Protein AF-A0A9N9I8R7-F1 (afdb_monomer_lite)

Foldseek 3Di:
DPPVVVVLVVCVVPNDPVVNVVVVVVVVVVVVVVVVVVVVVVVVVVVVVVVVVVVVVVVVVVVCVVVVVVVVVVVVVVVVVVVVVVVVVVVVVVVVVCVVCVVVVVVVVVVVVVVVVVVVVVVVVVVVVVVVVVVVVVVVVVVVVPVVVVVVVVVVVVVVVVVVVVVVVVVVVVVVVVVVVDPDDDDDCVVVVVVVVVVVVVVVVVVVVVVVVVVVVVVVVVVVVVVVVVVVVVVVVVVVLVVVLVVLLVVLCVVPVVLSVVVVVCVVCVVVDPDDFDHQQSNVDDDPDVVCVVVVDVVVDPSRSHDRDGPPPPPPDD

Sequence (318 aa):
MTPSELLVQTQKAVGEKELIEWHETLIQFREEEKSLITSTKADNEQVENLEKRNSVLEKDIRLYELRIPFARYGVAKHLYDVEKQKRAEAHLEYQNLAKENEPANARKSELEELVSRTAKEKKRCTELYSTKKRKMEETANKLEQSNIRRDLADLKKKERTRKNRIAQLRADIAELEERTRTPPLASDDTDLRRKWDDVGRRLGELKLQLNENKFNQDEINLEANKVDREMQGIRRQLKELDDVKRRRLETIRRVDYETFRAYEWLQQNQDKLSGRVFGPVCMEINIKDMQYADAIENALGNLYQISAKVIAFIDIRM

Secondary structure (DSSP, 8-state):
--HHHHHHHHHHHHS-HHHHHHHHHHHHHHHHHHHHHHHHHHHHHHHHHHHHHHHHHHHHHHHHHHHHHHHHHHHHHHHHHHHHHHHHHHHHHHHHHHHHHHHHHHHHHHHHHHHHHHHHHHHHHHHHHHHHHHHHHHHHHHHHH--HHHHHHHHHHHHHHHHHHHHHHHHHHHHHHHHHTSPPPP---HHHHHHHHHHHHHHHHHHHHHHHHHHHHHHHHHHHHHHHHHHHHHHHHHHHHHHHHHHHHHHHHHH-HHHHHHHHHHHHTGGG-SS-----HHHH---S-GGGHHHHHHHH-GGGTT------------

pLDDT: mean 84.19, std 14.77, range [26.08, 98.0]

Structure (mmCIF, N/CA/C/O backbone):
data_AF-A0A9N9I8R7-F1
#
_entry.id   AF-A0A9N9I8R7-F1
#
loop_
_atom_site.group_PDB
_atom_site.id
_atom_site.type_symbol
_atom_site.label_atom_id
_atom_site.label_alt_id
_atom_site.label_comp_id
_atom_site.label_asym_id
_atom_site.label_entity_id
_atom_site.label_seq_id
_atom_site.pdbx_PDB_ins_code
_atom_site.Cartn_x
_atom_site.Cartn_y
_atom_site.Cartn_z
_atom_site.occupancy
_atom_site.B_iso_or_equiv
_atom_site.auth_seq_id
_atom_site.auth_comp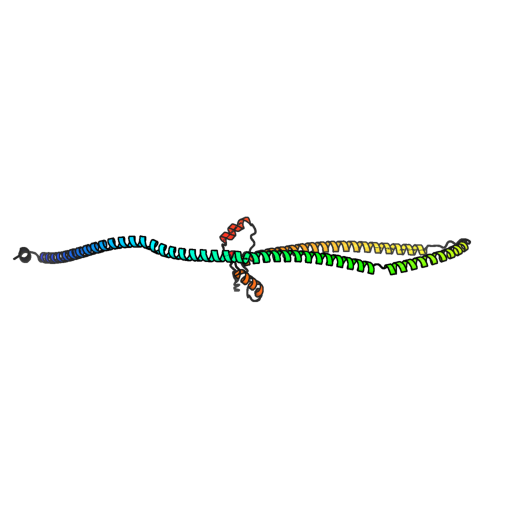_id
_atom_site.auth_asym_id
_atom_site.auth_atom_id
_atom_site.pdbx_PDB_model_num
ATOM 1 N N . MET A 1 1 ? -60.373 21.816 101.159 1.00 54.72 1 MET A N 1
ATOM 2 C CA . MET A 1 1 ? -59.357 22.718 100.592 1.00 54.72 1 MET A CA 1
ATOM 3 C C . MET A 1 1 ? -58.078 21.941 100.444 1.00 54.72 1 MET A C 1
ATOM 5 O O . MET A 1 1 ? -57.648 21.312 101.408 1.00 54.72 1 MET A O 1
ATOM 9 N N . THR A 1 2 ? -57.515 21.929 99.246 1.00 72.62 2 THR A N 1
ATOM 10 C CA . THR A 1 2 ? -56.176 21.381 99.045 1.00 72.62 2 THR A CA 1
ATOM 11 C C . THR A 1 2 ? -55.132 22.380 99.571 1.00 72.62 2 THR A C 1
ATOM 13 O O . THR A 1 2 ? -55.395 23.585 99.613 1.00 72.62 2 THR A O 1
ATOM 16 N N . PRO A 1 3 ? -53.944 21.927 100.007 1.00 75.44 3 PRO A N 1
ATOM 17 C CA . PRO A 1 3 ? -52.896 22.819 100.514 1.00 75.44 3 PRO A CA 1
ATOM 18 C C . PRO A 1 3 ? -52.498 23.946 99.544 1.00 75.44 3 PRO A C 1
ATOM 20 O O . PRO A 1 3 ? -52.115 25.025 99.989 1.00 75.44 3 PRO A O 1
ATOM 23 N N . SER A 1 4 ? -52.632 23.728 98.231 1.00 75.44 4 SER A N 1
ATOM 24 C CA . SER A 1 4 ? -52.383 24.737 97.195 1.00 75.44 4 SER A CA 1
ATOM 25 C C . SER A 1 4 ? -53.445 25.836 97.175 1.00 75.44 4 SER A C 1
ATOM 27 O O . SER A 1 4 ? -53.111 27.007 97.051 1.00 75.44 4 SER A O 1
ATOM 29 N N . GLU A 1 5 ? -54.719 25.488 97.363 1.00 77.06 5 GLU A N 1
ATOM 30 C CA . GLU A 1 5 ? -55.807 26.467 97.469 1.00 77.06 5 GLU A CA 1
ATOM 31 C C . GLU A 1 5 ? -55.662 27.325 98.730 1.00 77.06 5 GLU A C 1
ATOM 33 O O . GLU A 1 5 ? -55.914 28.526 98.692 1.00 77.06 5 GLU A O 1
ATOM 38 N N . LEU A 1 6 ? -55.206 26.728 99.839 1.00 79.75 6 LEU A N 1
ATOM 39 C CA . LEU A 1 6 ? -54.929 27.459 101.076 1.00 79.75 6 LEU A CA 1
ATOM 40 C C . LEU A 1 6 ? -53.796 28.480 100.881 1.00 79.75 6 LEU A C 1
ATOM 42 O O . LEU A 1 6 ? -53.908 29.607 101.349 1.00 79.75 6 LEU A O 1
ATOM 46 N N . LEU A 1 7 ? -52.740 28.091 100.161 1.00 78.38 7 LEU A N 1
ATOM 47 C CA . LEU A 1 7 ? -51.591 28.938 99.834 1.00 78.38 7 LEU A CA 1
ATOM 48 C C . LEU A 1 7 ? -51.979 30.128 98.942 1.00 78.38 7 LEU A C 1
ATOM 50 O O . LEU A 1 7 ? -51.537 31.246 99.184 1.00 78.38 7 LEU A O 1
ATOM 54 N N . VAL A 1 8 ? -52.870 29.918 97.973 1.00 77.75 8 VAL A N 1
ATOM 55 C CA . VAL A 1 8 ? -53.410 31.002 97.137 1.00 77.75 8 VAL A CA 1
ATOM 56 C C . VAL A 1 8 ? -54.241 31.980 97.974 1.00 77.75 8 VAL A C 1
ATOM 58 O O . VAL A 1 8 ? -54.106 33.195 97.836 1.00 77.75 8 VAL A O 1
ATOM 61 N N . GLN A 1 9 ? -55.083 31.470 98.879 1.00 77.75 9 GLN A N 1
ATOM 62 C CA . GLN A 1 9 ? -55.922 32.312 99.739 1.00 77.75 9 GLN A CA 1
ATOM 63 C C . GLN A 1 9 ? -55.097 33.098 100.772 1.00 77.75 9 GLN A C 1
ATOM 65 O O . GLN A 1 9 ? -55.413 34.256 101.043 1.00 77.75 9 GLN A O 1
ATOM 70 N N . THR A 1 10 ? -54.016 32.527 101.316 1.00 79.50 10 THR A N 1
ATOM 71 C CA . THR A 1 10 ? -53.109 33.245 102.229 1.00 79.50 10 THR A CA 1
ATOM 72 C C . THR A 1 10 ? -52.251 34.278 101.503 1.00 79.50 10 THR A C 1
ATOM 74 O O . THR A 1 10 ? -52.122 35.397 101.997 1.00 79.50 10 THR A O 1
ATOM 77 N N . GLN A 1 11 ? -51.733 33.965 100.312 1.00 77.44 11 GLN A N 1
ATOM 78 C CA . GLN A 1 11 ? -51.011 34.928 99.470 1.00 77.44 11 GLN A CA 1
ATOM 79 C C . GLN A 1 11 ? -51.894 36.113 99.073 1.00 77.44 11 GLN A C 1
ATOM 81 O O . GLN A 1 11 ? -51.438 37.250 99.094 1.00 77.44 11 GLN A O 1
ATOM 86 N N . LYS A 1 12 ? -53.179 35.866 98.803 1.00 77.75 12 LYS A N 1
ATOM 87 C CA . LYS A 1 12 ? -54.160 36.908 98.479 1.00 77.75 12 LYS A CA 1
ATOM 88 C C . LYS A 1 12 ? -54.548 37.787 99.675 1.00 77.75 12 LYS A C 1
ATOM 90 O O . LYS A 1 12 ? -54.944 38.932 99.475 1.00 77.75 12 LYS A O 1
ATOM 95 N N . ALA A 1 13 ? -54.459 37.258 100.897 1.00 74.75 13 ALA A N 1
ATOM 96 C CA . ALA A 1 13 ? -54.815 37.971 102.125 1.00 74.75 13 ALA A CA 1
ATOM 97 C C . ALA A 1 13 ? -53.643 38.742 102.762 1.00 74.75 13 ALA A C 1
ATOM 99 O O . ALA A 1 13 ? -53.884 39.733 103.448 1.00 74.75 13 ALA A O 1
ATOM 100 N N . VAL A 1 14 ? -52.398 38.284 102.569 1.00 75.06 14 VAL A N 1
ATOM 101 C CA . VAL A 1 14 ? -51.203 38.807 103.267 1.00 75.06 14 VAL A CA 1
ATOM 102 C C . VAL A 1 14 ? -50.124 39.341 102.309 1.00 75.06 14 VAL A C 1
ATOM 104 O O . VAL A 1 14 ? -49.286 40.133 102.731 1.00 75.06 14 VAL A O 1
ATOM 107 N N . GLY A 1 15 ? -50.114 38.932 101.037 1.00 69.94 15 GLY A N 1
ATOM 108 C CA . GLY A 1 15 ? -49.069 39.282 100.068 1.00 69.94 15 GLY A CA 1
ATOM 109 C C . GLY A 1 15 ? -49.299 40.596 99.310 1.00 69.94 15 GLY A C 1
ATOM 110 O O . GLY A 1 15 ? -50.426 41.069 99.163 1.00 69.94 15 GLY A O 1
ATOM 111 N N . GLU A 1 16 ? -48.213 41.171 98.789 1.00 75.81 16 GLU A N 1
ATOM 112 C CA . GLU A 1 16 ? -48.245 42.286 97.832 1.00 75.81 16 GLU A CA 1
ATOM 113 C C . GLU A 1 16 ? -48.740 41.821 96.449 1.00 75.81 16 GLU A C 1
ATOM 115 O O . GLU A 1 16 ? -48.632 40.645 96.099 1.00 75.81 16 GLU A O 1
ATOM 120 N N . LYS A 1 17 ? -49.284 42.742 95.639 1.00 75.62 17 LYS A N 1
ATOM 121 C CA . LYS A 1 17 ? -49.916 42.410 94.344 1.00 75.62 17 LYS A CA 1
ATOM 122 C C . LYS A 1 17 ? -48.975 41.696 93.361 1.00 75.62 17 LYS A C 1
ATOM 124 O O . LYS A 1 17 ? -49.416 40.771 92.687 1.00 75.62 17 LYS A O 1
ATOM 129 N N . GLU A 1 18 ? -47.695 42.068 93.334 1.00 79.25 18 GLU A N 1
ATOM 130 C CA . GLU A 1 18 ? -46.676 41.481 92.444 1.00 79.25 18 GLU A CA 1
ATOM 131 C C . GLU A 1 18 ? -46.445 39.982 92.717 1.00 79.25 18 GLU A C 1
ATOM 133 O O . GLU A 1 18 ? -46.171 39.209 91.801 1.00 79.25 18 GLU A O 1
ATOM 138 N N . LEU A 1 19 ? -46.638 39.532 93.965 1.00 80.81 19 LEU A N 1
ATOM 139 C CA . LEU A 1 19 ? -46.459 38.131 94.358 1.00 80.81 19 LEU A CA 1
ATOM 140 C C . LEU A 1 19 ? -47.494 37.204 93.698 1.00 80.81 19 LEU A C 1
ATOM 142 O O . LEU A 1 19 ? -47.191 36.050 93.397 1.00 80.81 19 LEU A O 1
ATOM 146 N N . ILE A 1 20 ? -48.712 37.705 93.474 1.00 80.81 20 ILE A N 1
ATOM 147 C CA . ILE A 1 20 ? -49.796 36.952 92.831 1.00 80.81 20 ILE A CA 1
ATOM 148 C C . ILE A 1 20 ? -49.514 36.815 91.330 1.00 80.81 20 ILE A C 1
ATOM 150 O O . ILE A 1 20 ? -49.637 35.719 90.791 1.00 80.81 20 ILE A O 1
ATOM 154 N N . GLU A 1 21 ? -49.054 37.886 90.677 1.00 83.50 21 GLU A N 1
ATOM 155 C CA . GLU A 1 21 ? -48.663 37.871 89.259 1.00 83.50 21 GLU A CA 1
ATOM 156 C C . GLU A 1 21 ? -47.480 36.919 89.007 1.00 83.50 21 GLU A C 1
ATOM 158 O O . GLU A 1 21 ? -47.487 36.138 88.051 1.00 83.50 21 GLU A O 1
ATOM 163 N N . TRP A 1 22 ? -46.481 36.900 89.899 1.00 86.38 22 TRP A N 1
ATOM 164 C CA . TRP A 1 22 ? -45.393 35.914 89.847 1.00 86.38 22 TRP A CA 1
ATOM 165 C C . TRP A 1 22 ? -45.880 34.479 90.064 1.00 86.38 22 TRP A C 1
ATOM 167 O O . TRP A 1 22 ? -45.371 33.554 89.435 1.00 86.38 22 TRP A O 1
ATOM 177 N N . HIS A 1 23 ? -46.876 34.265 90.928 1.00 84.62 23 HIS A N 1
ATOM 178 C CA . HIS A 1 23 ? -47.461 32.939 91.117 1.00 84.62 23 HIS A CA 1
ATOM 179 C C . HIS A 1 23 ? -48.229 32.464 89.872 1.00 84.62 23 HIS A C 1
ATOM 181 O O . HIS A 1 23 ? -48.061 31.318 89.457 1.00 84.62 23 HIS A O 1
ATOM 187 N N . GLU A 1 24 ? -49.014 33.339 89.238 1.00 85.25 24 GLU A N 1
ATOM 188 C CA . GLU A 1 24 ? -49.750 33.041 88.001 1.00 85.25 24 GLU A CA 1
ATOM 189 C C . GLU A 1 24 ? -48.809 32.771 86.816 1.00 85.25 24 GLU A C 1
ATOM 191 O O . GLU A 1 24 ? -48.975 31.775 86.111 1.00 85.25 24 GLU A O 1
ATOM 196 N N . THR A 1 25 ? -47.773 33.594 86.630 1.00 88.62 25 THR A N 1
ATOM 197 C CA . THR A 1 25 ? -46.738 33.360 85.602 1.00 88.62 25 THR A CA 1
ATOM 198 C C . THR A 1 25 ? -45.955 32.069 85.846 1.00 88.62 25 THR A C 1
ATOM 200 O O . THR A 1 25 ? -45.659 31.341 84.901 1.00 88.62 25 THR A O 1
ATOM 203 N N . LEU A 1 26 ? -45.678 31.708 87.103 1.00 89.50 26 LEU A N 1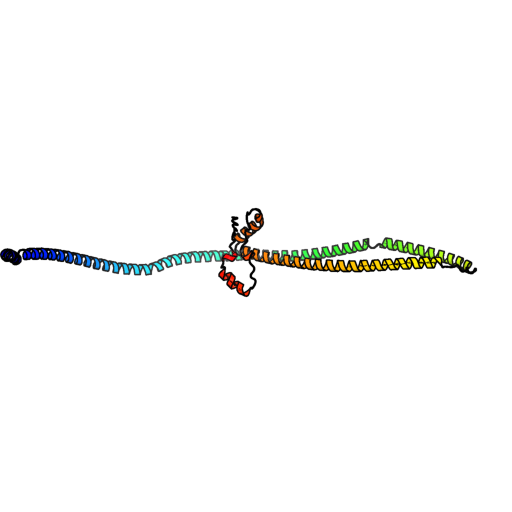
ATOM 204 C CA . LEU A 1 26 ? -45.029 30.437 87.436 1.00 89.50 26 LEU A CA 1
ATOM 205 C C . LEU A 1 26 ? -45.927 29.224 87.135 1.00 89.50 26 LEU A C 1
ATOM 207 O O . LEU A 1 26 ? -45.423 28.173 86.734 1.00 89.50 26 LEU A O 1
ATOM 211 N N . ILE A 1 27 ? -47.249 29.362 87.278 1.00 89.69 27 ILE A N 1
ATOM 212 C CA . ILE A 1 27 ? -48.208 28.337 86.841 1.00 89.69 27 ILE A CA 1
ATOM 213 C C . ILE A 1 27 ? -48.180 28.197 85.314 1.00 89.69 27 ILE A C 1
ATOM 215 O O . ILE A 1 27 ? -48.069 27.071 84.828 1.00 89.69 27 ILE A O 1
ATOM 219 N N . GLN A 1 28 ? -48.199 29.309 84.570 1.00 92.62 28 GLN A N 1
ATOM 220 C CA . GLN A 1 28 ? -48.101 29.296 83.103 1.00 92.62 28 GLN A CA 1
ATOM 221 C C . GLN A 1 28 ? -46.805 28.628 82.631 1.00 92.62 28 GLN A C 1
ATOM 223 O O . GLN A 1 28 ? -46.857 27.685 81.843 1.00 92.62 28 GLN A O 1
ATOM 228 N N . PHE A 1 29 ? -45.650 29.009 83.189 1.00 93.62 29 PHE A N 1
ATOM 229 C CA . PHE A 1 29 ? -44.379 28.355 82.867 1.00 93.62 29 PHE A CA 1
ATOM 230 C C . PHE A 1 29 ? -44.383 26.864 83.206 1.00 93.62 29 PHE A C 1
ATOM 232 O O . PHE A 1 29 ? -43.793 26.075 82.475 1.00 93.62 29 PHE A O 1
ATOM 239 N N . ARG A 1 30 ? -45.076 26.437 84.269 1.00 92.94 30 ARG A N 1
ATOM 240 C CA . ARG A 1 30 ? -45.202 25.011 84.596 1.00 92.94 30 ARG A CA 1
ATOM 241 C C . ARG A 1 30 ? -46.089 24.257 83.602 1.00 92.94 30 ARG A C 1
ATOM 243 O O . ARG A 1 30 ? -45.855 23.070 83.369 1.00 92.94 30 ARG A O 1
ATOM 250 N N . GLU A 1 31 ? -47.112 24.894 83.041 1.00 93.56 31 GLU A N 1
ATOM 251 C CA . GLU A 1 31 ? -47.940 24.320 81.972 1.00 93.56 31 GLU A CA 1
ATOM 252 C C . GLU A 1 31 ? -47.169 24.229 80.651 1.00 93.56 31 GLU A C 1
ATOM 254 O O . GLU A 1 31 ? -47.169 23.167 80.022 1.00 93.56 31 GLU A O 1
ATOM 259 N N . GLU A 1 32 ? -46.434 25.280 80.287 1.00 95.06 32 GLU A N 1
ATOM 260 C CA . GLU A 1 32 ? -45.536 25.290 79.129 1.00 95.06 32 GLU A CA 1
ATOM 261 C C . GLU A 1 32 ? -44.448 24.220 79.263 1.00 95.06 32 GLU A C 1
ATOM 263 O O . GLU A 1 32 ? -44.287 23.395 78.364 1.00 95.06 32 GLU A O 1
ATOM 268 N N . GLU A 1 33 ? -43.774 24.146 80.414 1.00 93.88 33 GLU A N 1
ATOM 269 C CA . GLU A 1 33 ? -42.769 23.125 80.720 1.00 93.88 33 GLU A CA 1
ATOM 270 C C . GLU A 1 33 ? -43.362 21.717 80.581 1.00 93.88 33 GLU A C 1
ATOM 272 O O . GLU A 1 33 ? -42.764 20.850 79.944 1.00 93.88 33 GLU A O 1
ATOM 277 N N . LYS A 1 34 ? -44.571 21.475 81.106 1.00 95.19 34 LYS A N 1
ATOM 278 C CA . LYS A 1 34 ? -45.258 20.184 80.936 1.00 95.19 34 LYS A CA 1
ATOM 279 C C . LYS A 1 34 ? -45.529 19.872 79.468 1.00 95.19 34 LYS A C 1
ATOM 281 O O . LYS A 1 34 ? -45.274 18.742 79.053 1.00 95.19 34 LYS A O 1
ATOM 286 N N . SER A 1 35 ? -46.020 20.843 78.699 1.00 94.56 35 SER A N 1
ATOM 287 C CA . SER A 1 35 ? -46.317 20.662 77.274 1.00 94.56 35 SER A CA 1
ATOM 288 C C . SER A 1 35 ? -45.050 20.347 76.464 1.00 94.56 35 SER A C 1
ATOM 290 O O . SER A 1 35 ? -45.031 19.392 75.682 1.00 94.56 35 SER A O 1
ATOM 292 N N . LEU A 1 36 ? -43.950 21.053 76.741 1.00 94.69 36 LEU A N 1
ATOM 293 C CA . LEU A 1 36 ? -42.641 20.834 76.132 1.00 94.69 36 LEU A CA 1
ATOM 294 C C . LEU A 1 36 ? -42.054 19.479 76.523 1.00 94.69 36 LEU A C 1
ATOM 296 O O . LEU A 1 36 ? -41.518 18.780 75.665 1.00 94.69 36 LEU A O 1
ATOM 300 N N . ILE A 1 37 ? -42.208 19.057 77.782 1.00 95.12 37 ILE A N 1
ATOM 301 C CA . ILE A 1 37 ? -41.801 17.720 78.233 1.00 95.12 37 ILE A CA 1
ATOM 302 C C . ILE A 1 37 ? -42.598 16.645 77.490 1.00 95.12 37 ILE A C 1
ATOM 304 O O . ILE A 1 37 ? -42.019 15.644 77.071 1.00 95.12 37 ILE A O 1
ATOM 308 N N . THR A 1 38 ? -43.911 16.821 77.307 1.00 94.88 38 THR A N 1
ATOM 309 C CA . THR A 1 38 ? -44.720 15.856 76.547 1.00 94.88 38 THR A CA 1
ATOM 310 C C . THR A 1 38 ? -44.353 15.821 75.065 1.00 94.88 38 THR A C 1
ATOM 312 O O . THR A 1 38 ? -44.244 14.727 74.519 1.00 94.88 38 THR A O 1
ATOM 315 N N . SER A 1 39 ? -44.081 16.974 74.441 1.00 96.31 39 SER A N 1
ATOM 316 C CA . SER A 1 39 ? -43.625 17.042 73.044 1.00 96.31 39 SER A CA 1
ATOM 317 C C . SER A 1 39 ? -42.271 16.362 72.876 1.00 96.31 39 SER A C 1
ATOM 319 O O . SER A 1 39 ? -42.141 15.451 72.073 1.00 96.31 39 SER A O 1
ATOM 321 N N . THR A 1 40 ? -41.295 16.709 73.719 1.00 95.56 40 THR A N 1
ATOM 322 C CA . THR A 1 40 ? -39.951 16.109 73.694 1.00 95.56 40 THR A CA 1
ATOM 323 C C . THR A 1 40 ? -40.005 14.591 73.875 1.00 95.56 40 THR A C 1
ATOM 325 O O . THR A 1 40 ? -39.246 13.861 73.246 1.00 95.56 40 THR A O 1
ATOM 328 N N . LYS A 1 41 ? -40.908 14.084 74.727 1.00 96.06 41 LYS A N 1
ATOM 329 C CA . LYS A 1 41 ? -41.123 12.636 74.880 1.00 96.06 41 LYS A CA 1
ATOM 330 C C . LYS A 1 41 ? -41.670 12.001 73.602 1.00 96.06 41 LYS A C 1
ATOM 332 O O . LYS A 1 41 ? -41.128 10.987 73.176 1.00 96.06 41 LYS A O 1
ATOM 337 N N . ALA A 1 42 ? -42.687 12.603 72.988 1.00 96.38 42 ALA A N 1
ATOM 338 C CA . ALA A 1 42 ? -43.253 12.111 71.734 1.00 96.38 42 ALA A CA 1
ATOM 339 C C . ALA A 1 42 ? -42.224 12.139 70.589 1.00 96.38 42 ALA A C 1
ATOM 341 O O . ALA A 1 42 ? -42.108 11.166 69.848 1.00 96.38 42 ALA A O 1
ATOM 342 N N . ASP A 1 43 ? -41.435 13.210 70.485 1.00 96.56 43 ASP A N 1
ATOM 343 C CA . ASP A 1 43 ? -40.377 13.343 69.483 1.00 96.56 43 ASP A CA 1
ATOM 344 C C . ASP A 1 43 ? -39.278 12.293 69.697 1.00 96.56 43 ASP A C 1
ATOM 346 O O . ASP A 1 43 ? -38.860 11.639 68.745 1.00 96.56 43 ASP A O 1
ATOM 350 N N . ASN A 1 44 ? -38.861 12.050 70.945 1.00 96.06 44 ASN A N 1
ATOM 351 C CA . ASN A 1 44 ? -37.890 10.999 71.263 1.00 96.06 44 ASN A CA 1
ATOM 352 C C . ASN A 1 44 ? -38.411 9.599 70.902 1.00 96.06 44 ASN A C 1
ATOM 354 O O . ASN A 1 44 ? -37.672 8.804 70.323 1.00 96.06 44 ASN A O 1
ATOM 358 N N . GLU A 1 45 ? -39.681 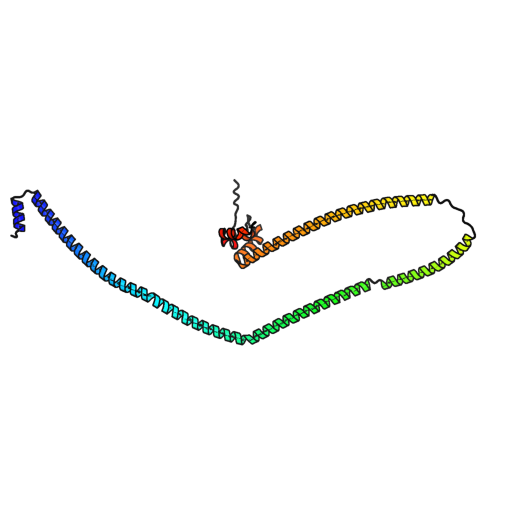9.298 71.188 1.00 96.31 45 GLU A N 1
ATOM 359 C CA . GLU A 1 45 ? -40.308 8.035 70.776 1.00 96.31 45 GLU A CA 1
ATOM 360 C C . GLU A 1 45 ? -40.372 7.909 69.243 1.00 96.31 45 GLU A C 1
ATOM 362 O O . GLU A 1 45 ? -40.140 6.831 68.688 1.00 96.31 45 GLU A O 1
ATOM 367 N N . GLN A 1 46 ? -40.656 9.003 68.529 1.00 96.56 46 GLN A N 1
ATOM 368 C CA . GLN A 1 46 ? -40.631 9.018 67.066 1.00 96.56 46 GLN A CA 1
ATOM 369 C C . GLN A 1 46 ? -39.224 8.790 66.511 1.00 96.56 46 GLN A C 1
ATOM 371 O O . GLN A 1 46 ? -39.069 7.985 65.590 1.00 96.56 46 GLN A O 1
ATOM 376 N N . VAL A 1 47 ? -38.209 9.447 67.073 1.00 96.81 47 VAL A N 1
ATOM 377 C CA . VAL A 1 47 ? -36.804 9.261 66.688 1.00 96.81 47 VAL A CA 1
ATOM 378 C C . VAL A 1 47 ? -36.389 7.809 66.897 1.00 96.81 47 VAL A C 1
ATOM 380 O O . VAL A 1 47 ? -35.900 7.188 65.958 1.00 96.81 47 VAL A O 1
ATOM 383 N N . GLU A 1 48 ? -36.683 7.216 68.056 1.00 96.88 48 GLU A N 1
ATOM 384 C CA . GLU A 1 48 ? -36.343 5.817 68.337 1.00 96.88 48 GLU A CA 1
ATOM 385 C C . GLU A 1 48 ? -37.019 4.853 67.340 1.00 96.88 48 GLU A C 1
ATOM 387 O O . GLU A 1 48 ? -36.413 3.893 66.851 1.00 96.88 48 GLU A O 1
ATOM 392 N N . ASN A 1 49 ? -38.280 5.115 66.983 1.00 96.81 49 ASN A N 1
ATOM 393 C CA . ASN A 1 49 ? -38.997 4.328 65.981 1.00 96.81 49 ASN A CA 1
ATOM 394 C C . ASN A 1 49 ? -38.392 4.475 64.574 1.00 96.81 49 ASN A C 1
ATOM 396 O O . ASN A 1 49 ? -38.275 3.483 63.844 1.00 96.81 49 ASN A O 1
ATOM 400 N N . LEU A 1 50 ? -37.994 5.689 64.186 1.00 96.88 50 LEU A N 1
ATOM 401 C CA . LEU A 1 50 ? -37.338 5.956 62.905 1.00 96.88 50 LEU A CA 1
ATOM 402 C C . LEU A 1 50 ? -35.947 5.322 62.839 1.00 96.88 50 LEU A C 1
ATOM 404 O O . LEU A 1 50 ? -35.617 4.717 61.821 1.00 96.88 50 LEU A O 1
ATOM 408 N N . GLU A 1 51 ? -35.167 5.375 63.917 1.00 96.12 51 GLU A N 1
ATOM 409 C CA . GLU A 1 51 ? -33.857 4.725 64.019 1.00 96.12 51 GLU A CA 1
ATOM 410 C C . GLU A 1 51 ? -33.972 3.206 63.881 1.00 96.12 51 GLU A C 1
ATOM 412 O O . GLU A 1 51 ? -33.255 2.593 63.083 1.00 96.12 51 GLU A O 1
ATOM 417 N N . LYS A 1 52 ? -34.935 2.586 64.577 1.00 96.31 52 LYS A N 1
ATOM 418 C CA . LYS A 1 52 ? -35.223 1.151 64.429 1.00 96.31 52 LYS A CA 1
ATOM 419 C C . LYS A 1 52 ? -35.568 0.807 62.985 1.00 96.31 52 LYS A C 1
ATOM 421 O O . LYS A 1 52 ? -35.001 -0.140 62.435 1.00 96.31 52 LYS A O 1
ATOM 426 N N . ARG A 1 53 ? -36.446 1.584 62.343 1.00 96.25 53 ARG A N 1
ATOM 427 C CA . ARG A 1 53 ? -36.829 1.367 60.940 1.00 96.25 53 ARG A CA 1
ATOM 428 C C . ARG A 1 53 ? -35.644 1.542 59.992 1.00 96.25 53 ARG A C 1
ATOM 430 O O . ARG A 1 53 ? -35.474 0.722 59.092 1.00 96.25 53 ARG A O 1
ATOM 437 N N . ASN A 1 54 ? -34.814 2.558 60.212 1.00 95.81 54 ASN A N 1
ATOM 438 C CA . ASN A 1 54 ? -33.628 2.801 59.402 1.00 95.81 54 ASN A CA 1
ATOM 439 C C . ASN A 1 54 ? -32.623 1.645 59.534 1.00 95.81 54 ASN A C 1
ATOM 441 O O . ASN A 1 54 ? -32.142 1.135 58.530 1.00 95.81 54 ASN A O 1
ATOM 445 N N . SER A 1 55 ? -32.416 1.118 60.745 1.00 95.62 55 SER A N 1
ATOM 446 C CA . SER A 1 55 ? -31.520 -0.026 60.974 1.00 95.62 55 SER A CA 1
ATOM 447 C C . SER A 1 55 ? -31.937 -1.303 60.225 1.00 95.62 55 SER A C 1
ATOM 449 O O . SER A 1 55 ? -31.088 -2.110 59.841 1.00 95.62 55 SER A O 1
ATOM 451 N N . VAL A 1 56 ? -33.243 -1.507 60.012 1.00 95.94 56 VAL A N 1
ATOM 452 C CA . VAL A 1 56 ? -33.769 -2.630 59.222 1.00 95.94 56 VAL A CA 1
ATOM 453 C C . VAL A 1 56 ? -33.544 -2.372 57.734 1.00 95.94 56 VAL A C 1
ATOM 455 O O . VAL A 1 56 ? -33.013 -3.238 57.041 1.00 95.94 56 VAL A O 1
ATOM 458 N N . LEU A 1 57 ? -33.867 -1.166 57.261 1.00 96.06 57 LEU A N 1
ATOM 459 C CA . LEU A 1 57 ? -33.667 -0.780 55.863 1.00 96.06 57 LEU A CA 1
ATOM 460 C C . LEU A 1 57 ? -32.193 -0.833 55.452 1.00 96.06 57 LEU A C 1
ATOM 462 O O . LEU A 1 57 ? -31.885 -1.308 54.365 1.00 96.06 57 LEU A O 1
ATOM 466 N N . GLU A 1 58 ? -31.271 -0.421 56.319 1.00 95.38 58 GLU A N 1
ATOM 467 C CA . GLU A 1 58 ? -29.832 -0.515 56.059 1.00 95.38 58 GLU A CA 1
ATOM 468 C C . GLU A 1 58 ? -29.369 -1.963 55.859 1.00 95.38 58 GLU A C 1
ATOM 470 O O . GLU A 1 58 ? -28.516 -2.230 55.009 1.00 95.38 58 GLU A O 1
ATOM 475 N N . LYS A 1 59 ? -29.935 -2.922 56.603 1.00 94.75 59 LYS A N 1
ATOM 476 C CA . LYS A 1 59 ? -29.633 -4.351 56.413 1.00 94.75 59 LYS A CA 1
ATOM 477 C C . LYS A 1 59 ? -30.156 -4.854 55.072 1.00 94.75 59 LYS A C 1
ATOM 479 O O . LYS A 1 59 ? -29.430 -5.563 54.373 1.00 94.75 59 LYS A O 1
ATOM 484 N N . ASP A 1 60 ? -31.370 -4.461 54.700 1.00 94.75 60 ASP A N 1
ATOM 485 C CA . ASP A 1 60 ? -31.971 -4.837 53.419 1.00 94.75 60 ASP A CA 1
ATOM 486 C C . ASP A 1 60 ? -31.197 -4.237 52.241 1.00 94.75 60 ASP A C 1
ATOM 488 O O . ASP A 1 60 ? -30.894 -4.945 51.280 1.00 94.75 60 ASP A O 1
ATOM 492 N N . ILE A 1 61 ? -30.801 -2.962 52.329 1.00 94.62 61 ILE A N 1
ATOM 493 C CA . ILE A 1 61 ? -29.973 -2.293 51.317 1.00 94.62 61 ILE A CA 1
ATOM 494 C C . ILE A 1 61 ? -28.658 -3.052 51.133 1.00 94.62 61 ILE A C 1
ATOM 496 O O . ILE A 1 61 ? -28.338 -3.417 50.004 1.00 94.62 61 ILE A O 1
ATOM 500 N N . ARG A 1 62 ? -27.949 -3.395 52.218 1.00 93.06 62 ARG A N 1
ATOM 501 C CA . ARG A 1 62 ? -26.707 -4.189 52.139 1.00 93.06 62 ARG A CA 1
ATOM 502 C C . ARG A 1 62 ? -26.925 -5.548 51.467 1.00 93.06 62 ARG A C 1
ATOM 504 O O . ARG A 1 62 ? -26.078 -6.006 50.698 1.00 93.06 62 ARG A O 1
ATOM 511 N N . LEU A 1 63 ? -28.057 -6.203 51.728 1.00 94.25 63 LEU A N 1
ATOM 512 C CA . LEU A 1 63 ? -28.395 -7.478 51.094 1.00 94.25 63 LEU A CA 1
ATOM 513 C C . LEU A 1 63 ? -28.662 -7.312 49.589 1.00 94.25 63 LEU A C 1
ATOM 515 O O . LEU A 1 63 ? -28.201 -8.126 48.783 1.00 94.25 63 LEU A O 1
ATOM 519 N N . TYR A 1 64 ? -29.382 -6.260 49.194 1.00 94.44 64 TYR A N 1
ATOM 520 C CA . TYR A 1 64 ? -29.642 -5.956 47.788 1.00 94.44 64 TYR A CA 1
ATOM 521 C C . TYR A 1 64 ? -28.376 -5.540 47.043 1.00 94.44 64 TYR A C 1
ATOM 523 O O . TYR A 1 64 ? -28.157 -6.018 45.929 1.00 94.44 64 TYR A O 1
ATOM 531 N N . GLU A 1 65 ? -27.517 -4.730 47.656 1.00 94.25 65 GLU A N 1
ATOM 532 C CA . GLU A 1 65 ? -26.213 -4.348 47.106 1.00 94.25 65 GLU A CA 1
ATOM 533 C C . GLU A 1 65 ? -25.357 -5.574 46.792 1.00 94.25 65 GLU A C 1
ATOM 535 O O . GLU A 1 65 ? -24.727 -5.628 45.736 1.00 94.25 65 GLU A O 1
ATOM 540 N N . LEU A 1 66 ? -25.402 -6.604 47.644 1.00 93.00 66 LEU A N 1
ATOM 541 C CA . LEU A 1 66 ? -24.721 -7.866 47.377 1.00 93.00 66 LEU A CA 1
ATOM 542 C C . LEU A 1 66 ? -25.399 -8.663 46.252 1.00 93.00 66 LEU A C 1
ATOM 544 O O . LEU A 1 66 ? -24.711 -9.265 45.432 1.00 93.00 66 LEU A O 1
ATOM 548 N N . ARG A 1 67 ? -26.737 -8.680 46.186 1.00 94.56 67 ARG A N 1
ATOM 549 C CA . ARG A 1 67 ? -27.506 -9.530 45.258 1.00 94.56 67 ARG A CA 1
ATOM 550 C C . ARG A 1 67 ? -27.604 -8.976 43.832 1.00 94.56 67 ARG A C 1
ATOM 552 O O . ARG A 1 67 ? -27.660 -9.762 42.883 1.00 94.56 67 ARG A O 1
ATOM 559 N N . ILE A 1 68 ? -27.606 -7.653 43.658 1.00 95.31 68 ILE A N 1
ATOM 560 C CA . ILE A 1 68 ? -27.693 -6.985 42.346 1.00 95.31 68 ILE A CA 1
ATOM 561 C C . ILE A 1 68 ? -26.567 -7.442 41.394 1.00 95.31 68 ILE A C 1
ATOM 563 O O . ILE A 1 68 ? -26.881 -7.820 40.260 1.00 95.31 68 ILE A O 1
ATOM 567 N N . PRO A 1 69 ? -25.282 -7.476 41.805 1.00 95.56 69 PRO A N 1
ATOM 568 C CA . PRO A 1 69 ? -24.197 -7.996 40.976 1.00 95.56 69 PRO A CA 1
ATOM 569 C C . PRO A 1 69 ? -24.409 -9.438 40.511 1.00 95.56 69 PRO A C 1
ATOM 571 O O . PRO A 1 69 ? -24.185 -9.724 39.338 1.00 95.56 69 PRO A O 1
ATOM 574 N N . PHE A 1 70 ? -24.892 -10.338 41.377 1.00 95.00 70 PHE A N 1
ATOM 575 C CA . PHE A 1 70 ? -25.151 -11.733 40.993 1.00 95.00 70 PHE A CA 1
ATOM 576 C C . PHE A 1 70 ? -26.265 -11.848 39.952 1.00 95.00 70 PHE A C 1
ATOM 578 O O . PHE A 1 70 ? -26.136 -12.617 39.001 1.00 95.00 70 PHE A O 1
ATOM 585 N N . ALA A 1 71 ? -27.335 -11.061 40.091 1.00 95.94 71 ALA A N 1
ATOM 586 C CA . ALA A 1 71 ? -28.403 -11.021 39.096 1.00 95.94 71 ALA A CA 1
ATOM 587 C C . ALA A 1 71 ? -27.892 -10.488 37.746 1.00 95.94 71 ALA A C 1
ATOM 589 O O . ALA A 1 71 ? -28.139 -11.100 36.706 1.00 95.94 71 ALA A O 1
ATOM 590 N N . ARG A 1 72 ? -27.111 -9.397 37.761 1.00 95.69 72 ARG A N 1
ATOM 591 C CA . ARG A 1 72 ? -26.470 -8.840 36.555 1.00 95.69 72 ARG A CA 1
ATOM 592 C C . ARG A 1 72 ? -25.529 -9.848 35.897 1.00 95.69 72 ARG A C 1
ATOM 594 O O . ARG A 1 72 ? -25.575 -10.016 34.681 1.00 95.69 72 ARG A O 1
ATOM 601 N N . TYR A 1 73 ? -24.725 -10.548 36.694 1.00 96.75 73 TYR A N 1
ATOM 602 C CA . TYR A 1 73 ? -23.851 -11.614 36.215 1.00 96.75 73 TYR A CA 1
ATOM 603 C C . TYR A 1 73 ? -24.648 -12.761 35.588 1.00 96.75 73 TYR A C 1
ATOM 605 O O . TYR A 1 73 ? -24.270 -13.232 34.523 1.00 96.75 73 TYR A O 1
ATOM 613 N N . GLY A 1 74 ? -25.764 -13.181 36.190 1.00 97.62 74 GLY A N 1
ATOM 614 C CA . GLY A 1 74 ? -26.621 -14.232 35.638 1.00 97.62 74 GLY A CA 1
ATOM 615 C C . GLY A 1 74 ? -27.139 -13.895 34.238 1.00 97.62 74 GLY A C 1
ATOM 616 O O . GLY A 1 74 ? -27.016 -14.710 33.325 1.00 97.62 74 GLY A O 1
ATOM 617 N N . VAL A 1 75 ? -27.637 -12.668 34.045 1.00 97.19 75 VAL A N 1
ATOM 618 C CA . VAL A 1 75 ? -28.089 -12.180 32.728 1.00 97.19 75 VAL A CA 1
ATOM 619 C C . VAL A 1 75 ? -26.926 -12.119 31.735 1.00 97.19 75 VAL A C 1
ATOM 621 O O . VAL A 1 75 ? -27.037 -12.631 30.621 1.00 97.19 75 VAL A O 1
ATOM 624 N N . ALA A 1 76 ? -25.793 -11.539 32.138 1.00 96.69 76 ALA A N 1
ATOM 625 C CA . ALA A 1 76 ? -24.616 -11.418 31.281 1.00 96.69 76 ALA A CA 1
ATOM 626 C C . ALA A 1 76 ? -24.040 -12.787 30.881 1.00 96.69 76 ALA A C 1
ATOM 628 O O . ALA A 1 76 ? -23.670 -12.988 29.727 1.00 96.69 76 ALA A O 1
ATOM 629 N N . LYS A 1 77 ? -24.007 -13.745 31.814 1.00 97.69 77 LYS A N 1
ATOM 630 C CA . LYS A 1 77 ? -23.546 -15.114 31.573 1.00 97.69 77 LYS A CA 1
ATOM 631 C C . LYS A 1 77 ? -24.458 -15.840 30.593 1.00 97.69 77 LYS A C 1
ATOM 633 O O . LYS A 1 77 ? -23.957 -16.442 29.656 1.00 97.69 77 LYS A O 1
ATOM 638 N N . HIS A 1 78 ? -25.774 -15.733 30.765 1.00 97.50 78 HIS A N 1
ATOM 639 C CA . HIS A 1 78 ? -26.724 -16.333 29.831 1.00 97.50 78 HIS A CA 1
ATOM 640 C C . HIS A 1 78 ? -26.548 -15.778 28.410 1.00 97.50 78 HIS A C 1
ATOM 642 O O . HIS A 1 78 ? -26.480 -16.544 27.453 1.00 97.50 78 HIS A O 1
ATOM 648 N N . LEU A 1 79 ? -26.426 -14.453 28.261 1.00 97.56 79 LEU A N 1
ATOM 649 C CA . LEU A 1 79 ? -26.156 -13.827 26.960 1.00 97.56 79 LEU A CA 1
ATOM 650 C C . LEU A 1 79 ? -24.833 -14.315 26.358 1.00 97.56 79 LEU A C 1
ATOM 652 O O . LEU A 1 79 ? -24.782 -14.658 25.179 1.00 97.56 79 LEU A O 1
ATOM 656 N N . TYR A 1 80 ? -23.778 -14.392 27.171 1.00 97.62 80 TYR A N 1
ATOM 657 C CA . TYR A 1 80 ? -22.488 -14.922 26.744 1.00 97.62 80 TYR A CA 1
ATOM 658 C C . TYR A 1 80 ? -22.586 -16.379 26.279 1.00 97.62 80 TYR A C 1
ATOM 660 O O . TYR A 1 80 ? -22.041 -16.709 25.230 1.00 97.62 80 TYR A O 1
ATOM 668 N N . ASP A 1 81 ? -23.277 -17.243 27.024 1.00 97.88 81 ASP A N 1
ATOM 669 C CA . ASP A 1 81 ? -23.404 -18.664 26.697 1.00 97.88 81 ASP A CA 1
ATOM 670 C C . ASP A 1 81 ? -24.171 -18.866 25.378 1.00 97.88 81 ASP A C 1
ATOM 672 O O . ASP A 1 81 ? -23.734 -19.652 24.534 1.00 97.88 81 ASP A O 1
ATOM 676 N N . VAL A 1 82 ? -25.241 -18.094 25.147 1.00 98.00 82 VAL A N 1
ATOM 677 C CA . VAL A 1 82 ? -25.992 -18.093 23.878 1.00 98.00 82 VAL A CA 1
ATOM 678 C C . VAL A 1 82 ? -25.110 -17.645 22.708 1.00 98.00 82 VAL A C 1
ATOM 680 O O . VAL A 1 82 ? -25.042 -18.323 21.683 1.00 98.00 82 VAL A O 1
ATOM 683 N N . GLU A 1 83 ? -24.393 -16.528 22.841 1.00 96.81 83 GLU A N 1
ATOM 684 C CA . GLU A 1 83 ? -23.531 -16.023 21.763 1.00 96.81 83 GLU A CA 1
ATOM 685 C C . GLU A 1 83 ? -22.299 -16.909 21.530 1.00 96.81 83 GLU A C 1
ATOM 687 O O . GLU A 1 83 ? -21.834 -17.068 20.400 1.00 96.81 83 GLU A O 1
ATOM 692 N N . LYS A 1 84 ? -21.785 -17.559 22.578 1.00 98.00 84 LYS A N 1
ATOM 693 C CA . LYS A 1 84 ? -20.706 -18.544 22.469 1.00 98.00 84 LYS A CA 1
ATOM 694 C C . LYS A 1 84 ? -21.138 -19.757 21.645 1.00 98.00 84 LYS A C 1
ATOM 696 O O . LYS A 1 84 ? -20.333 -20.239 20.847 1.00 98.00 84 LYS A O 1
ATOM 701 N N . GLN A 1 85 ? -22.372 -20.232 21.816 1.00 97.69 85 GLN A N 1
ATOM 702 C CA . GLN A 1 85 ? -22.927 -21.323 21.008 1.00 97.69 85 GLN A CA 1
ATOM 703 C C . GLN A 1 85 ? -23.065 -20.911 19.541 1.00 97.69 85 GLN A C 1
ATOM 705 O O . GLN A 1 85 ? -22.486 -21.574 18.683 1.00 97.69 85 GLN A O 1
ATOM 710 N N . LYS A 1 86 ? -23.685 -19.758 19.260 1.00 97.12 86 LYS A N 1
ATOM 711 C CA . LYS A 1 86 ? -23.792 -19.227 17.887 1.00 97.12 86 LYS A CA 1
ATOM 712 C C . LYS A 1 86 ? -22.430 -19.066 17.216 1.00 97.12 86 LYS A C 1
ATOM 714 O O . LYS A 1 86 ? -22.258 -19.402 16.049 1.00 97.12 86 LYS A O 1
ATOM 719 N N . ARG A 1 87 ? -21.427 -18.580 17.957 1.00 97.25 87 ARG A N 1
ATOM 720 C CA . ARG A 1 87 ? -20.051 -18.476 17.456 1.00 97.25 87 ARG A CA 1
ATOM 721 C C . ARG A 1 87 ? -19.470 -19.845 17.107 1.00 97.25 87 ARG A C 1
ATOM 723 O O . ARG A 1 87 ? -18.769 -19.952 16.106 1.00 97.25 87 ARG A O 1
ATOM 730 N N . ALA A 1 88 ? -19.700 -20.861 17.937 1.00 97.50 88 ALA A N 1
ATOM 731 C CA . ALA A 1 88 ? -19.203 -22.211 17.687 1.00 97.50 88 ALA A CA 1
ATOM 732 C C . ALA A 1 88 ? -19.860 -22.832 16.443 1.00 97.50 88 ALA A C 1
ATOM 734 O O . ALA A 1 88 ? -19.153 -23.401 15.615 1.00 97.50 88 ALA A O 1
ATOM 735 N N . GLU A 1 89 ? -21.172 -22.655 16.281 1.00 97.62 89 GLU A N 1
ATOM 736 C CA . GLU A 1 89 ? -21.934 -23.098 15.106 1.00 97.62 89 GLU A CA 1
ATOM 737 C C . GLU A 1 89 ? -21.443 -22.406 13.830 1.00 97.62 89 GLU A C 1
ATOM 739 O O . GLU A 1 89 ? -21.013 -23.078 12.895 1.00 97.62 89 GLU A O 1
ATOM 744 N N . ALA A 1 90 ? -21.367 -21.071 13.828 1.00 96.88 90 ALA A N 1
ATOM 745 C CA . ALA A 1 90 ? -20.860 -20.305 12.689 1.00 96.88 90 ALA A CA 1
ATOM 746 C C . ALA A 1 90 ? -19.402 -20.660 12.347 1.00 96.88 90 ALA A C 1
ATOM 748 O O . ALA A 1 90 ? -19.004 -20.670 11.182 1.00 96.88 90 ALA A O 1
ATOM 749 N N . HIS A 1 91 ? -18.580 -20.967 13.356 1.00 96.94 91 HIS A N 1
ATOM 750 C CA . HIS A 1 91 ? -17.208 -21.404 13.124 1.00 96.94 91 HIS A CA 1
ATOM 751 C C . HIS A 1 91 ? -17.147 -22.793 12.481 1.00 96.94 91 HIS A C 1
ATOM 753 O O . HIS A 1 91 ? -16.317 -23.016 11.600 1.00 96.94 91 HIS A O 1
ATOM 759 N N . LEU A 1 92 ? -18.023 -23.712 12.891 1.00 97.88 92 LEU A N 1
ATOM 760 C CA . LEU A 1 92 ? -18.129 -25.036 12.287 1.00 97.88 92 LEU A CA 1
ATOM 761 C C . LEU A 1 92 ? -18.611 -24.944 10.833 1.00 97.88 92 LEU A C 1
ATOM 763 O O . LEU A 1 92 ? -18.012 -25.560 9.954 1.00 97.88 92 LEU A O 1
ATOM 767 N N . GLU A 1 93 ? -19.629 -24.126 10.564 1.00 96.94 93 GLU A N 1
ATOM 768 C CA . GLU A 1 93 ? -20.106 -23.846 9.205 1.00 96.94 93 GLU A CA 1
ATOM 769 C C . GLU A 1 93 ? -19.001 -23.252 8.331 1.00 96.94 93 GLU A C 1
ATOM 771 O O . GLU A 1 93 ? -18.765 -23.731 7.224 1.00 96.94 93 GLU A O 1
ATOM 776 N N . TYR A 1 94 ? -18.257 -22.271 8.850 1.00 96.12 94 TYR A N 1
ATOM 777 C CA . TYR A 1 94 ? -17.102 -21.707 8.158 1.00 96.12 94 TYR A CA 1
ATOM 778 C C . TYR A 1 94 ? -16.050 -22.773 7.833 1.00 96.12 94 TYR A C 1
ATOM 780 O O . TYR A 1 94 ? -15.541 -22.802 6.716 1.00 96.12 94 TYR A O 1
ATOM 788 N N . GLN A 1 95 ? -15.722 -23.661 8.777 1.00 96.62 95 GLN A N 1
ATOM 789 C CA . GLN A 1 95 ? -14.760 -24.738 8.526 1.00 96.62 95 GLN A CA 1
ATOM 790 C C . GLN A 1 95 ? -15.250 -25.707 7.446 1.00 96.62 95 GLN A C 1
ATOM 792 O O . GLN A 1 95 ? -14.452 -26.141 6.615 1.00 96.62 95 GLN A O 1
ATOM 797 N N . ASN A 1 96 ? -16.542 -26.038 7.440 1.00 96.31 96 ASN A N 1
ATOM 798 C CA . ASN A 1 96 ? -17.132 -26.903 6.421 1.00 96.31 96 ASN A CA 1
ATOM 799 C C . ASN A 1 96 ? -17.103 -26.225 5.048 1.00 96.31 96 ASN A C 1
ATOM 801 O O . ASN A 1 96 ? -16.574 -26.802 4.103 1.00 96.31 96 ASN A O 1
ATOM 805 N N . LEU A 1 97 ? -17.540 -24.966 4.957 1.00 95.25 97 LEU A N 1
ATOM 806 C CA . LEU A 1 97 ? -17.478 -24.176 3.725 1.00 95.25 97 LEU A CA 1
ATOM 807 C C . LEU A 1 97 ? -16.041 -23.973 3.235 1.00 95.25 97 LEU A C 1
ATOM 809 O O . LEU A 1 97 ? -15.794 -23.972 2.031 1.00 95.25 97 LEU A O 1
ATOM 813 N N . ALA A 1 98 ? -15.076 -23.799 4.139 1.00 93.81 98 ALA A N 1
ATOM 814 C CA . ALA A 1 98 ? -13.668 -23.675 3.779 1.00 93.81 98 ALA A CA 1
ATOM 815 C C . ALA A 1 98 ? -13.133 -24.972 3.154 1.00 93.81 98 ALA A C 1
ATOM 817 O O . ALA A 1 98 ? -12.427 -24.904 2.151 1.00 93.81 98 ALA A O 1
ATOM 818 N N . LYS A 1 99 ? -13.511 -26.136 3.701 1.00 94.50 99 LYS A N 1
ATOM 819 C CA . LYS A 1 99 ? -13.175 -27.456 3.141 1.00 94.50 99 LYS A CA 1
ATOM 820 C C . LYS A 1 99 ? -13.873 -27.708 1.806 1.00 94.50 99 LYS A C 1
ATOM 822 O O . LYS A 1 99 ? -13.241 -28.160 0.861 1.00 94.50 99 LYS A O 1
ATOM 827 N N . GLU A 1 100 ? -15.155 -27.373 1.690 1.00 94.50 100 GLU A N 1
ATOM 828 C CA . GLU A 1 100 ? -15.904 -27.507 0.432 1.00 94.50 100 GLU A CA 1
ATOM 829 C C . GLU A 1 100 ? -15.332 -26.619 -0.681 1.00 94.50 100 GLU A C 1
ATOM 831 O O . GLU A 1 100 ? -15.284 -27.023 -1.843 1.00 94.50 100 GLU A O 1
ATOM 836 N N . ASN A 1 101 ? -14.843 -25.426 -0.329 1.00 93.31 101 ASN A N 1
ATOM 837 C CA . ASN A 1 101 ? -14.219 -24.498 -1.272 1.00 93.31 101 ASN A CA 1
ATOM 838 C C . ASN A 1 101 ? -12.723 -24.753 -1.504 1.00 93.31 101 ASN A C 1
ATOM 840 O O . ASN A 1 101 ? -12.139 -24.134 -2.394 1.00 93.31 101 ASN A O 1
ATOM 844 N N . GLU A 1 102 ? -12.087 -25.655 -0.758 1.00 94.50 102 GLU A N 1
ATOM 845 C CA . GLU A 1 102 ? -10.687 -26.044 -0.945 1.00 94.50 102 GLU A CA 1
ATOM 846 C C . GLU A 1 102 ? -10.360 -26.456 -2.396 1.00 94.50 102 GLU A C 1
ATOM 848 O O . GLU A 1 102 ? -9.441 -25.864 -2.970 1.00 94.50 102 GLU A O 1
ATOM 853 N N . PRO A 1 103 ? -11.117 -27.354 -3.066 1.00 94.25 103 PRO A N 1
ATOM 854 C CA . PRO A 1 103 ? -10.848 -27.710 -4.462 1.00 94.25 103 PRO A CA 1
ATOM 855 C C . PRO A 1 103 ? -11.033 -26.532 -5.429 1.00 94.25 103 PRO A C 1
ATOM 857 O O . PRO A 1 103 ? -10.291 -26.407 -6.405 1.00 94.25 103 PRO A O 1
ATOM 860 N N . ALA A 1 104 ? -11.998 -25.645 -5.169 1.00 93.25 104 ALA A N 1
ATOM 861 C CA . ALA A 1 104 ? -12.211 -24.454 -5.988 1.00 93.25 104 ALA A CA 1
ATOM 862 C C . ALA A 1 104 ? -11.050 -23.456 -5.839 1.00 93.25 104 ALA A C 1
ATOM 864 O O . ALA A 1 104 ? -10.576 -22.908 -6.836 1.00 93.25 104 ALA A O 1
ATOM 865 N N . ASN A 1 105 ? -10.546 -23.269 -4.616 1.00 91.56 105 ASN A N 1
ATOM 866 C CA . ASN A 1 105 ? -9.385 -22.429 -4.328 1.00 91.56 105 ASN A CA 1
ATOM 867 C C . ASN A 1 105 ? -8.092 -23.014 -4.907 1.00 91.56 105 ASN A C 1
ATOM 869 O O . ASN A 1 105 ? -7.311 -22.269 -5.499 1.00 91.56 105 ASN A O 1
ATOM 873 N N . ALA A 1 106 ? -7.891 -24.331 -4.812 1.00 94.44 106 ALA A N 1
ATOM 874 C CA . ALA A 1 106 ? -6.766 -25.014 -5.448 1.00 94.44 106 ALA A CA 1
ATOM 875 C C . ALA A 1 106 ? -6.791 -24.799 -6.968 1.00 94.44 106 ALA A C 1
ATOM 877 O O . ALA A 1 106 ? -5.820 -24.316 -7.548 1.00 94.44 106 ALA A O 1
ATOM 878 N N . ARG A 1 107 ? -7.950 -25.021 -7.603 1.00 94.19 107 ARG A N 1
ATOM 879 C CA . ARG A 1 107 ? -8.127 -24.788 -9.042 1.00 94.19 107 ARG A CA 1
ATOM 880 C C . ARG A 1 107 ? -7.921 -23.325 -9.433 1.00 94.19 107 ARG A C 1
ATOM 882 O O . ARG A 1 107 ? -7.361 -23.045 -10.489 1.00 94.19 107 ARG A O 1
ATOM 889 N N . LYS A 1 108 ? -8.355 -22.377 -8.598 1.00 94.38 108 LYS A N 1
ATOM 890 C CA . LYS A 1 108 ? -8.099 -20.947 -8.806 1.00 94.38 108 LYS A CA 1
ATOM 891 C C . LYS A 1 108 ? -6.599 -20.644 -8.768 1.00 94.38 108 LYS A C 1
ATOM 893 O O . LYS A 1 108 ? -6.112 -19.979 -9.676 1.00 94.38 108 LYS A O 1
ATOM 898 N N . SER A 1 109 ? -5.877 -21.173 -7.780 1.00 94.12 109 SER A N 1
ATOM 899 C CA . SER A 1 109 ? -4.421 -21.018 -7.665 1.00 94.12 109 SER A CA 1
ATOM 900 C C . SER A 1 109 ? -3.692 -21.596 -8.883 1.00 94.12 109 SER A C 1
ATOM 902 O O . SER A 1 109 ? -2.825 -20.941 -9.457 1.00 94.12 109 SER A O 1
ATOM 904 N N . GLU A 1 110 ? -4.079 -22.791 -9.337 1.00 95.81 110 GLU A N 1
ATOM 905 C CA . GLU A 1 110 ? -3.526 -23.406 -10.551 1.00 95.81 110 GLU A CA 1
ATOM 906 C C . GLU A 1 110 ? -3.772 -22.544 -11.799 1.00 95.81 110 GLU A C 1
ATOM 908 O O . GLU A 1 110 ? -2.872 -22.345 -12.620 1.00 95.81 110 GLU A O 1
ATOM 913 N N . LEU A 1 111 ? -4.982 -21.993 -11.942 1.00 95.00 111 LEU A N 1
ATOM 914 C CA . LEU A 1 111 ? -5.321 -21.098 -13.048 1.00 95.00 111 LEU A CA 1
ATOM 915 C C . LEU A 1 111 ? -4.529 -19.787 -12.988 1.00 95.00 111 LEU A C 1
ATOM 917 O O . LEU A 1 111 ? -4.056 -19.323 -14.024 1.00 95.00 111 LEU A O 1
ATOM 921 N N . GLU A 1 112 ? -4.343 -19.202 -11.806 1.00 94.94 112 GLU A N 1
ATOM 922 C CA . GLU A 1 112 ? -3.525 -17.999 -11.614 1.00 94.94 112 GLU A CA 1
ATOM 923 C C . GLU A 1 112 ? -2.058 -18.247 -11.992 1.00 94.94 112 GLU A C 1
ATOM 925 O O . GLU A 1 112 ? -1.445 -17.431 -12.692 1.00 94.94 112 GLU A O 1
ATOM 930 N N . GLU A 1 113 ? -1.502 -19.403 -11.619 1.00 96.25 113 GLU A N 1
ATOM 931 C CA . GLU A 1 113 ? -0.172 -19.813 -12.065 1.00 96.25 113 GLU A CA 1
ATOM 932 C C . GLU A 1 113 ? -0.094 -19.967 -13.585 1.00 96.25 113 GLU A C 1
ATOM 934 O O . GLU A 1 113 ? 0.861 -19.491 -14.208 1.00 96.25 113 GLU A O 1
ATOM 939 N N . LEU A 1 114 ? -1.092 -20.602 -14.202 1.00 96.50 114 LEU A N 1
ATOM 940 C CA . LEU A 1 114 ? -1.132 -20.813 -15.646 1.00 96.50 114 LEU A CA 1
ATOM 941 C C . LEU A 1 114 ? -1.250 -19.482 -16.401 1.00 96.50 114 LEU A C 1
ATOM 943 O O . LEU A 1 114 ? -0.532 -19.256 -17.378 1.00 96.50 114 LEU A O 1
ATOM 947 N N . VAL A 1 115 ? -2.075 -18.553 -15.917 1.00 96.50 115 VAL A N 1
ATOM 948 C CA . VAL A 1 115 ? -2.172 -17.185 -16.451 1.00 96.50 115 VAL A CA 1
ATOM 949 C C . VAL A 1 115 ? -0.836 -16.450 -16.311 1.00 96.50 115 VAL A C 1
ATOM 951 O O . VAL A 1 115 ? -0.375 -15.812 -17.256 1.00 96.50 115 VAL A O 1
ATOM 954 N N . SER A 1 116 ? -0.158 -16.578 -15.169 1.00 96.12 116 SER A N 1
ATOM 955 C CA . SER A 1 116 ? 1.163 -15.976 -14.953 1.00 96.12 116 SER A CA 1
ATOM 956 C C . SER A 1 116 ? 2.222 -16.540 -15.909 1.00 96.12 116 SER A C 1
ATOM 958 O O . SER A 1 116 ? 2.988 -15.781 -16.513 1.00 96.12 116 SER A O 1
ATOM 960 N N . ARG A 1 117 ? 2.251 -17.866 -16.105 1.00 96.06 117 ARG A N 1
ATOM 961 C CA . ARG A 1 117 ? 3.167 -18.537 -17.044 1.00 96.06 117 ARG A CA 1
ATOM 962 C C . ARG A 1 117 ? 2.899 -18.113 -18.485 1.00 96.06 117 ARG A C 1
ATOM 964 O O . ARG A 1 117 ? 3.813 -17.628 -19.150 1.00 96.06 117 ARG A O 1
ATOM 971 N N . THR A 1 118 ? 1.651 -18.195 -18.936 1.00 95.38 118 THR A N 1
ATOM 972 C CA . THR A 1 118 ? 1.261 -17.808 -20.302 1.00 95.38 118 THR A CA 1
ATOM 973 C C . THR A 1 118 ? 1.506 -16.322 -20.574 1.00 95.38 118 THR A C 1
ATOM 975 O O . THR A 1 118 ? 1.951 -15.960 -21.663 1.00 95.38 118 THR A O 1
ATOM 978 N N . ALA A 1 119 ? 1.317 -15.439 -19.588 1.00 95.69 119 ALA A N 1
ATOM 979 C CA . ALA A 1 119 ? 1.657 -14.024 -19.718 1.00 95.69 119 ALA A CA 1
ATOM 980 C C . ALA A 1 119 ? 3.169 -13.798 -19.901 1.00 95.69 119 ALA A C 1
ATOM 982 O O . ALA A 1 119 ? 3.571 -12.973 -20.727 1.00 95.69 119 ALA A O 1
ATOM 983 N N . LYS A 1 120 ? 4.016 -14.530 -19.163 1.00 95.62 120 LYS A N 1
ATOM 984 C CA . LYS A 1 120 ? 5.481 -14.482 -19.324 1.00 95.62 120 LYS A CA 1
ATOM 985 C C . LYS A 1 120 ? 5.911 -15.008 -20.693 1.00 95.62 120 LYS A C 1
ATOM 987 O O . LYS A 1 120 ? 6.723 -14.368 -21.360 1.00 95.62 120 LYS A O 1
ATOM 992 N N . GLU A 1 121 ? 5.343 -16.126 -21.135 1.00 95.56 121 GLU A N 1
ATOM 993 C CA . GLU A 1 121 ? 5.608 -16.692 -22.461 1.00 95.56 121 GLU A CA 1
ATOM 994 C C . GLU A 1 121 ? 5.185 -15.737 -23.574 1.00 95.56 121 GLU A C 1
ATOM 996 O O . GLU A 1 121 ? 5.977 -15.455 -24.472 1.00 95.56 121 GLU A O 1
ATOM 1001 N N . LYS A 1 122 ? 3.989 -15.146 -23.472 1.00 96.00 122 LYS A N 1
ATOM 1002 C CA . LYS A 1 122 ? 3.508 -14.137 -24.420 1.00 96.00 122 LYS A CA 1
ATOM 1003 C C . LYS A 1 122 ? 4.468 -12.953 -24.504 1.00 96.00 122 LYS A C 1
ATOM 1005 O O . LYS A 1 122 ? 4.837 -12.576 -25.612 1.00 96.00 122 LYS A O 1
ATOM 1010 N N . LYS A 1 123 ? 4.918 -12.405 -23.367 1.00 95.62 123 LYS A N 1
ATOM 1011 C CA . LYS A 1 123 ? 5.915 -11.318 -23.337 1.00 95.62 123 LYS A CA 1
ATOM 1012 C C . LYS A 1 123 ? 7.201 -11.718 -24.062 1.00 95.62 123 LYS A C 1
ATOM 1014 O O . LYS A 1 123 ? 7.617 -11.024 -24.990 1.00 95.62 123 LYS A O 1
ATOM 1019 N N . ARG A 1 124 ? 7.756 -12.888 -23.734 1.00 95.81 124 ARG A N 1
ATOM 1020 C CA . ARG A 1 124 ? 8.959 -13.424 -24.386 1.00 95.81 124 ARG A CA 1
ATOM 1021 C C . ARG A 1 124 ? 8.774 -13.574 -25.899 1.00 95.81 124 ARG A C 1
ATOM 1023 O O . ARG A 1 124 ? 9.637 -13.154 -26.665 1.00 95.81 124 ARG A O 1
ATOM 1030 N N . CYS A 1 125 ? 7.654 -14.138 -26.348 1.00 94.44 125 CYS A N 1
ATOM 1031 C CA . CYS A 1 125 ? 7.341 -14.271 -27.770 1.00 94.44 125 CYS A CA 1
ATOM 1032 C C . CYS A 1 125 ? 7.202 -12.906 -28.454 1.00 94.44 125 CYS A C 1
ATOM 1034 O O . CYS A 1 125 ? 7.729 -12.727 -29.550 1.00 94.44 125 CYS A O 1
ATOM 1036 N N . THR A 1 126 ? 6.555 -11.927 -27.815 1.00 95.44 126 THR A N 1
ATOM 1037 C CA . THR A 1 126 ? 6.409 -10.575 -28.377 1.00 95.44 126 THR A CA 1
ATOM 1038 C C . THR A 1 126 ? 7.739 -9.831 -28.485 1.00 95.44 126 THR A C 1
ATOM 1040 O O . THR A 1 126 ? 7.970 -9.156 -29.485 1.00 95.44 126 THR A O 1
ATOM 1043 N N . GLU A 1 127 ? 8.642 -9.993 -27.517 1.00 95.25 127 GLU A N 1
ATOM 1044 C CA . GLU A 1 127 ? 9.994 -9.418 -27.547 1.00 95.25 127 GLU A CA 1
ATOM 1045 C C . GLU A 1 127 ? 10.873 -10.089 -28.611 1.00 95.25 127 GLU A C 1
ATOM 1047 O O . GLU A 1 127 ? 11.578 -9.425 -29.375 1.00 95.25 127 GLU A O 1
ATOM 1052 N N . LEU A 1 128 ? 10.807 -11.418 -28.723 1.00 96.00 128 LEU A N 1
ATOM 1053 C CA . LEU A 1 128 ? 11.499 -12.146 -29.788 1.00 96.00 128 LEU A CA 1
ATOM 1054 C C . LEU A 1 128 ? 10.983 -11.734 -31.169 1.00 96.00 128 LEU A C 1
ATOM 1056 O O . LEU A 1 128 ? 11.778 -11.510 -32.082 1.00 96.00 128 LEU A O 1
ATOM 1060 N N . TYR A 1 129 ? 9.669 -11.587 -31.322 1.00 95.31 129 TYR A N 1
ATOM 1061 C CA . TYR A 1 129 ? 9.069 -11.133 -32.569 1.00 95.31 129 TYR A CA 1
ATOM 1062 C C . TYR A 1 129 ? 9.486 -9.698 -32.907 1.00 95.31 129 TYR A C 1
ATOM 1064 O O . TYR A 1 129 ? 9.931 -9.444 -34.025 1.00 95.31 129 TYR A O 1
ATOM 1072 N N . SER A 1 130 ? 9.416 -8.765 -31.952 1.00 95.94 130 SER A N 1
ATOM 1073 C CA . SER A 1 130 ? 9.781 -7.362 -32.185 1.00 95.94 130 SER A CA 1
ATOM 1074 C C . SER A 1 130 ? 11.262 -7.200 -32.535 1.00 95.94 130 SER A C 1
ATOM 1076 O O . SER A 1 130 ? 11.601 -6.485 -33.478 1.00 95.94 130 SER A O 1
ATOM 1078 N N . THR A 1 131 ? 12.153 -7.921 -31.850 1.00 95.31 131 THR A N 1
ATOM 1079 C CA . THR A 1 131 ? 13.594 -7.895 -32.139 1.00 95.31 131 THR A CA 1
ATOM 1080 C C . THR A 1 131 ? 13.922 -8.506 -33.498 1.00 95.31 131 THR A C 1
ATOM 1082 O O . THR A 1 131 ? 14.745 -7.956 -34.232 1.00 95.31 131 THR A O 1
ATOM 1085 N N . LYS A 1 132 ? 13.280 -9.621 -33.870 1.00 95.12 132 LYS A N 1
ATOM 1086 C CA . LYS A 1 132 ? 13.434 -10.226 -35.201 1.00 95.12 132 LYS A CA 1
ATOM 1087 C C . LYS A 1 132 ? 12.887 -9.317 -36.297 1.00 95.12 132 LYS A C 1
ATOM 1089 O O . LYS A 1 132 ? 13.572 -9.137 -37.300 1.00 95.12 132 LYS A O 1
ATOM 1094 N N . LYS A 1 133 ? 11.723 -8.698 -36.081 1.00 95.69 133 LYS A N 1
ATOM 1095 C CA . LYS A 1 133 ? 11.129 -7.722 -37.000 1.00 95.69 133 LYS A CA 1
ATOM 1096 C C . LYS A 1 133 ? 12.066 -6.535 -37.227 1.00 95.69 133 LYS A C 1
ATOM 1098 O O . LYS A 1 133 ? 12.378 -6.237 -38.372 1.00 95.69 133 LYS A O 1
ATOM 1103 N N . ARG A 1 134 ? 12.607 -5.942 -36.155 1.00 94.06 134 ARG A N 1
ATOM 1104 C CA . ARG A 1 134 ? 13.563 -4.828 -36.255 1.00 94.06 134 ARG A CA 1
ATOM 1105 C C . ARG A 1 134 ? 14.819 -5.220 -37.029 1.00 94.06 134 ARG A C 1
ATOM 1107 O O . ARG A 1 134 ? 15.247 -4.489 -37.908 1.00 94.06 134 ARG A O 1
ATOM 1114 N N . LYS A 1 135 ? 15.388 -6.401 -36.753 1.00 94.25 135 LYS A N 1
ATOM 1115 C CA . LYS A 1 135 ? 16.540 -6.916 -37.513 1.00 94.25 135 LYS A CA 1
ATOM 1116 C C . LYS A 1 135 ? 16.212 -7.091 -38.994 1.00 94.25 135 LYS A C 1
ATOM 1118 O O . LYS A 1 135 ? 17.045 -6.760 -39.827 1.00 94.25 135 LYS A O 1
ATOM 1123 N N . MET A 1 136 ? 15.019 -7.593 -39.313 1.00 93.81 136 MET A N 1
ATOM 1124 C CA . MET A 1 136 ? 14.564 -7.747 -40.693 1.00 93.81 136 MET A CA 1
ATOM 1125 C C . MET A 1 136 ? 14.445 -6.387 -41.392 1.00 93.81 136 MET A C 1
ATOM 1127 O O . MET A 1 136 ? 14.981 -6.224 -42.485 1.00 93.81 136 MET A O 1
ATOM 1131 N N . GLU A 1 137 ? 13.821 -5.401 -40.744 1.00 93.50 137 GLU A N 1
ATOM 1132 C CA . GLU A 1 137 ? 13.709 -4.022 -41.241 1.00 93.50 137 GLU A CA 1
ATOM 1133 C C . GLU A 1 137 ? 15.090 -3.373 -41.421 1.00 93.50 137 GLU A C 1
ATOM 1135 O O . GLU A 1 137 ? 15.370 -2.798 -42.467 1.00 93.50 137 GLU A O 1
ATOM 1140 N N . GLU A 1 138 ? 16.003 -3.534 -40.459 1.00 91.50 138 GLU A N 1
ATOM 1141 C CA . GLU A 1 138 ? 17.389 -3.064 -40.569 1.00 91.50 138 GLU A CA 1
ATOM 1142 C C . GLU A 1 138 ? 18.116 -3.714 -41.758 1.00 91.50 138 GLU A C 1
ATOM 1144 O O . GLU A 1 138 ? 18.830 -3.030 -42.491 1.00 91.50 138 GLU A O 1
ATOM 1149 N N . THR A 1 139 ? 17.949 -5.024 -41.977 1.00 89.19 139 THR A N 1
ATOM 1150 C CA . THR A 1 139 ? 18.549 -5.709 -43.133 1.00 89.19 139 THR A CA 1
ATOM 1151 C C . THR A 1 139 ? 17.920 -5.291 -44.456 1.00 89.19 139 THR A C 1
ATOM 1153 O O . THR A 1 139 ? 18.653 -5.114 -45.425 1.00 89.19 139 THR A O 1
ATOM 1156 N N . ALA A 1 140 ? 16.601 -5.090 -44.499 1.00 87.56 140 ALA A N 1
ATOM 1157 C CA . ALA A 1 140 ? 15.897 -4.620 -45.685 1.00 87.56 140 ALA A CA 1
ATOM 1158 C C . ALA A 1 140 ? 16.352 -3.202 -46.051 1.00 87.56 140 ALA A C 1
ATOM 1160 O O . ALA A 1 140 ? 16.773 -2.972 -47.179 1.00 87.56 140 ALA A O 1
ATOM 1161 N N . ASN A 1 141 ? 16.414 -2.296 -45.072 1.00 85.81 141 ASN A N 1
ATOM 1162 C CA . ASN A 1 141 ? 16.911 -0.935 -45.266 1.00 85.81 141 ASN A CA 1
ATOM 1163 C C . ASN A 1 141 ? 18.376 -0.919 -45.711 1.00 85.81 141 ASN A C 1
ATOM 1165 O O . ASN A 1 141 ? 18.734 -0.158 -46.603 1.00 85.81 141 ASN A O 1
ATOM 1169 N N . LYS A 1 142 ? 19.237 -1.771 -45.136 1.00 83.56 142 LYS A N 1
ATOM 1170 C CA . LYS A 1 142 ? 20.629 -1.914 -45.595 1.00 83.56 142 LYS A CA 1
ATOM 1171 C C . LYS A 1 142 ? 20.706 -2.432 -47.025 1.00 83.56 142 LYS A C 1
ATOM 1173 O O . LYS A 1 142 ? 21.565 -1.978 -47.769 1.00 83.56 142 LYS A O 1
ATOM 1178 N N . LEU A 1 143 ? 19.833 -3.359 -47.413 1.00 79.62 143 LEU A N 1
ATOM 1179 C CA . LEU A 1 143 ? 19.781 -3.878 -48.776 1.00 79.62 143 LEU A CA 1
ATOM 1180 C C . LEU A 1 143 ? 19.289 -2.808 -49.763 1.00 79.62 143 LEU A C 1
ATOM 1182 O O . LEU A 1 143 ? 19.872 -2.669 -50.834 1.00 79.62 143 LEU A O 1
ATOM 1186 N N . GLU A 1 144 ? 18.292 -2.004 -49.392 1.00 77.00 144 GLU A N 1
ATOM 1187 C CA . GLU A 1 144 ? 17.821 -0.872 -50.202 1.00 77.00 144 GLU A CA 1
ATOM 1188 C C . GLU A 1 144 ? 18.855 0.259 -50.299 1.00 77.00 144 GLU A C 1
ATOM 1190 O O . GLU A 1 144 ? 19.054 0.829 -51.370 1.00 77.00 144 GLU A O 1
ATOM 1195 N N . GLN A 1 145 ? 19.555 0.563 -49.201 1.00 68.38 145 GLN A N 1
ATOM 1196 C CA . GLN A 1 145 ? 20.648 1.540 -49.175 1.00 68.38 145 GLN A CA 1
ATOM 1197 C C . GLN A 1 145 ? 21.909 1.031 -49.867 1.00 68.38 145 GLN A C 1
ATOM 1199 O O . GLN A 1 145 ? 22.720 1.838 -50.330 1.00 68.38 145 GLN A O 1
ATOM 1204 N N . SER A 1 146 ? 22.089 -0.291 -49.947 1.00 66.31 146 SER A N 1
ATOM 1205 C CA . SER A 1 146 ? 23.164 -0.891 -50.717 1.00 66.31 146 SER A CA 1
ATOM 1206 C C . SER A 1 146 ? 22.894 -0.603 -52.188 1.00 66.31 146 SER A C 1
ATOM 1208 O O . SER A 1 146 ? 22.158 -1.283 -52.901 1.00 66.31 146 SER A O 1
ATOM 1210 N N . ASN A 1 147 ? 23.522 0.466 -52.656 1.00 69.62 147 ASN A N 1
ATOM 1211 C CA . ASN A 1 147 ? 23.514 0.916 -54.030 1.00 69.62 147 ASN A CA 1
ATOM 1212 C C . ASN A 1 147 ? 24.303 -0.045 -54.926 1.00 69.62 147 ASN A C 1
ATOM 1214 O O . ASN A 1 147 ? 24.882 0.390 -55.905 1.00 69.62 147 ASN A O 1
ATOM 1218 N N . ILE A 1 148 ? 24.279 -1.355 -54.666 1.00 70.81 148 ILE A N 1
ATOM 1219 C CA . ILE A 1 148 ? 25.038 -2.389 -55.378 1.00 70.81 148 ILE A CA 1
ATOM 1220 C C . ILE A 1 148 ? 24.840 -2.249 -56.890 1.00 70.81 148 ILE A C 1
ATOM 1222 O O . ILE A 1 148 ? 25.775 -2.414 -57.665 1.00 70.81 148 ILE A O 1
ATOM 1226 N N . ARG A 1 149 ? 23.633 -1.871 -57.333 1.00 71.31 149 ARG A N 1
ATOM 1227 C CA . ARG A 1 149 ? 23.357 -1.588 -58.749 1.00 71.31 149 ARG A CA 1
ATOM 1228 C C . ARG A 1 149 ? 24.044 -0.320 -59.266 1.00 71.31 149 ARG A C 1
ATOM 1230 O O . ARG A 1 149 ? 24.550 -0.348 -60.386 1.00 71.31 149 ARG A O 1
ATOM 1237 N N . ARG A 1 150 ? 24.067 0.769 -58.489 1.00 77.50 150 ARG A N 1
ATOM 1238 C CA . ARG A 1 150 ? 24.784 2.004 -58.854 1.00 77.50 150 ARG A CA 1
ATOM 1239 C C . ARG A 1 150 ? 26.292 1.806 -58.744 1.00 77.50 150 ARG A C 1
ATOM 1241 O O . ARG A 1 150 ? 26.978 2.113 -59.702 1.00 77.50 150 ARG A O 1
ATOM 1248 N N . ASP A 1 151 ? 26.785 1.174 -57.685 1.00 80.94 151 ASP A N 1
ATOM 1249 C CA . ASP A 1 151 ? 28.198 0.844 -57.484 1.00 80.94 151 ASP A CA 1
ATOM 1250 C C . ASP A 1 151 ? 28.730 -0.026 -58.628 1.00 80.94 151 ASP A C 1
ATOM 1252 O O . ASP A 1 151 ? 29.810 0.225 -59.161 1.00 80.94 151 ASP A O 1
ATOM 1256 N N . LEU A 1 152 ? 27.947 -1.012 -59.082 1.00 81.38 152 LEU A N 1
ATOM 1257 C CA . LEU A 1 152 ? 28.301 -1.858 -60.222 1.00 81.38 152 LEU A CA 1
ATOM 1258 C C . LEU A 1 152 ? 28.237 -1.095 -61.557 1.00 81.38 152 LEU A C 1
ATOM 1260 O O . LEU A 1 152 ? 29.064 -1.333 -62.442 1.00 81.38 152 LEU A O 1
ATOM 1264 N N . ALA A 1 153 ? 27.296 -0.160 -61.715 1.00 84.06 153 ALA A N 1
ATOM 1265 C CA . ALA A 1 153 ? 27.245 0.732 -62.874 1.00 84.06 153 ALA A CA 1
ATOM 1266 C C . ALA A 1 153 ? 28.429 1.718 -62.894 1.00 84.06 153 ALA A C 1
ATOM 1268 O O . ALA A 1 153 ? 29.051 1.908 -63.942 1.00 84.06 153 ALA A O 1
ATOM 1269 N N . ASP A 1 154 ? 28.796 2.272 -61.741 1.00 86.31 154 ASP A N 1
ATOM 1270 C CA . ASP A 1 154 ? 29.923 3.181 -61.554 1.00 86.31 154 ASP A CA 1
ATOM 1271 C C . ASP A 1 154 ? 31.253 2.463 -61.764 1.00 86.31 154 ASP A C 1
ATOM 1273 O O . ASP A 1 154 ? 32.125 2.993 -62.448 1.00 86.31 154 ASP A O 1
ATOM 1277 N N . LEU A 1 155 ? 31.404 1.228 -61.275 1.00 87.44 155 LEU A N 1
ATOM 1278 C CA . LEU A 1 155 ? 32.551 0.366 -61.574 1.00 87.44 155 LEU A CA 1
ATOM 1279 C C . LEU A 1 155 ? 32.677 0.101 -63.079 1.00 87.44 155 LEU A C 1
ATOM 1281 O O . LEU A 1 155 ? 33.760 0.261 -63.642 1.00 87.44 155 LEU A O 1
ATOM 1285 N N . LYS A 1 156 ? 31.574 -0.224 -63.769 1.00 89.44 156 LYS A N 1
ATOM 1286 C CA . LYS A 1 156 ? 31.578 -0.388 -65.235 1.00 89.44 156 LYS A CA 1
ATOM 1287 C C . LYS A 1 156 ? 31.948 0.907 -65.959 1.00 89.44 156 LYS A C 1
ATOM 1289 O O . LYS A 1 156 ? 32.691 0.861 -66.941 1.00 89.44 156 LYS A O 1
ATOM 1294 N N . LYS A 1 157 ? 31.451 2.059 -65.495 1.00 90.81 157 LYS A N 1
ATOM 1295 C CA . LYS A 1 157 ? 31.785 3.374 -66.059 1.00 90.81 157 LYS A CA 1
ATOM 1296 C C . LYS A 1 157 ? 33.262 3.702 -65.843 1.00 90.81 157 LYS A C 1
ATOM 1298 O O . LYS A 1 157 ? 33.917 4.084 -66.806 1.00 90.81 157 LYS A O 1
ATOM 1303 N N . LYS A 1 158 ? 33.793 3.476 -64.636 1.00 90.12 158 LYS A N 1
ATOM 1304 C CA . LYS A 1 158 ? 35.215 3.636 -64.292 1.00 90.12 158 LYS A CA 1
ATOM 1305 C C . LYS A 1 158 ? 36.114 2.748 -65.149 1.00 90.12 158 LYS A C 1
ATOM 1307 O O . LYS A 1 158 ? 37.141 3.210 -65.627 1.00 90.12 158 LYS A O 1
ATOM 1312 N N . GLU A 1 159 ? 35.723 1.502 -65.410 1.00 90.56 159 GLU A N 1
ATOM 1313 C CA . GLU A 1 159 ? 36.521 0.626 -66.274 1.00 90.56 159 GLU A CA 1
ATOM 1314 C C . GLU A 1 159 ? 36.491 1.085 -67.740 1.00 90.56 159 GLU A C 1
ATOM 1316 O O . GLU A 1 159 ? 37.516 1.056 -68.421 1.00 90.56 159 GLU A O 1
ATOM 1321 N N . ARG A 1 160 ? 35.346 1.581 -68.233 1.00 92.50 160 ARG A N 1
ATOM 1322 C CA . ARG A 1 160 ? 35.256 2.190 -69.573 1.00 92.50 160 ARG A CA 1
ATOM 1323 C C . ARG A 1 160 ? 36.112 3.449 -69.686 1.00 92.50 160 ARG A C 1
ATOM 1325 O O . ARG A 1 160 ? 36.869 3.574 -70.644 1.00 92.50 160 ARG A O 1
ATOM 1332 N N . THR A 1 161 ? 36.031 4.363 -68.718 1.00 90.81 161 THR A N 1
ATOM 1333 C CA . THR A 1 161 ? 36.854 5.579 -68.723 1.00 90.81 161 THR A CA 1
ATOM 1334 C C . THR A 1 161 ? 38.333 5.245 -68.597 1.00 90.81 161 THR A C 1
ATOM 1336 O O . THR A 1 161 ? 39.129 5.857 -69.297 1.00 90.81 161 THR A O 1
ATOM 1339 N N . ARG A 1 162 ? 38.711 4.239 -67.796 1.00 92.19 162 ARG A N 1
ATOM 1340 C CA . ARG A 1 162 ? 40.095 3.755 -67.701 1.00 92.19 162 ARG A CA 1
ATOM 1341 C C . ARG A 1 162 ? 40.602 3.232 -69.040 1.00 92.19 162 ARG A C 1
ATOM 1343 O O . ARG A 1 162 ? 41.678 3.631 -69.465 1.00 92.19 162 ARG A O 1
ATOM 1350 N N . LYS A 1 163 ? 39.825 2.395 -69.735 1.00 92.69 163 LYS A N 1
ATOM 1351 C CA . LYS A 1 163 ? 40.186 1.891 -71.072 1.00 92.69 163 LYS A CA 1
ATOM 1352 C C . LYS A 1 163 ? 40.338 3.021 -72.088 1.00 92.69 163 LYS A C 1
ATOM 1354 O O . LYS A 1 163 ? 41.342 3.062 -72.792 1.00 92.69 163 LYS A O 1
ATOM 1359 N N . ASN A 1 164 ? 39.399 3.967 -72.108 1.00 91.44 164 ASN A N 1
ATOM 1360 C CA . ASN A 1 164 ? 39.483 5.140 -72.978 1.00 91.44 164 ASN A CA 1
ATOM 1361 C C . ASN A 1 164 ? 40.692 6.013 -72.630 1.00 91.44 164 ASN A C 1
ATOM 1363 O O . ASN A 1 164 ? 41.383 6.474 -73.527 1.00 91.44 164 ASN A O 1
ATOM 1367 N N . ARG A 1 165 ? 40.987 6.197 -71.338 1.00 90.44 165 ARG A N 1
ATOM 1368 C CA . ARG A 1 165 ? 42.144 6.965 -70.876 1.00 90.44 165 ARG A CA 1
ATOM 1369 C C . ARG A 1 165 ? 43.454 6.284 -71.241 1.00 90.44 165 ARG A C 1
ATOM 1371 O O . ARG A 1 165 ? 44.382 6.975 -71.617 1.00 90.44 165 ARG A O 1
ATOM 1378 N N . ILE A 1 166 ? 43.532 4.956 -71.175 1.00 90.44 166 ILE A N 1
ATOM 1379 C CA . ILE A 1 166 ? 44.699 4.201 -71.648 1.00 90.44 166 ILE A CA 1
ATOM 1380 C C . ILE A 1 166 ? 44.872 4.382 -73.159 1.00 90.44 166 ILE A C 1
ATOM 1382 O O . ILE A 1 166 ? 45.990 4.594 -73.613 1.00 90.44 166 ILE A O 1
ATOM 1386 N N . ALA A 1 167 ? 43.789 4.323 -73.938 1.00 92.38 167 ALA A N 1
ATOM 1387 C CA . ALA A 1 167 ? 43.851 4.549 -75.382 1.00 92.38 167 ALA A CA 1
ATOM 1388 C C . ALA A 1 167 ? 44.290 5.984 -75.722 1.00 92.38 167 ALA A C 1
ATOM 1390 O O . ALA A 1 167 ? 45.181 6.161 -76.544 1.00 92.38 167 ALA A O 1
ATOM 1391 N N . GLN A 1 168 ? 43.721 6.983 -75.038 1.00 89.31 168 GLN A N 1
ATOM 1392 C CA . GLN A 1 168 ? 44.121 8.387 -75.156 1.00 89.31 168 GLN A CA 1
ATOM 1393 C C . GLN A 1 168 ? 45.575 8.585 -74.754 1.00 89.31 168 GLN A C 1
ATOM 1395 O O . GLN A 1 168 ? 46.333 9.096 -75.549 1.00 89.31 168 GLN A O 1
ATOM 1400 N N . LEU A 1 169 ? 46.000 8.104 -73.584 1.00 88.19 169 LEU A N 1
ATOM 1401 C CA . LEU A 1 169 ? 47.386 8.235 -73.138 1.00 88.19 169 LEU A CA 1
ATOM 1402 C C . LEU A 1 169 ? 48.366 7.548 -74.087 1.00 88.19 169 LEU A C 1
ATOM 1404 O O . LEU A 1 169 ? 49.469 8.034 -74.244 1.00 88.19 169 LEU A O 1
ATOM 1408 N N . ARG A 1 170 ? 47.993 6.441 -74.738 1.00 88.56 170 ARG A N 1
ATOM 1409 C CA . ARG A 1 170 ? 48.831 5.834 -75.785 1.00 88.56 170 ARG A CA 1
ATOM 1410 C C . ARG A 1 170 ? 48.943 6.726 -77.022 1.00 88.56 170 ARG A C 1
ATOM 1412 O O . ARG A 1 170 ? 50.025 6.806 -77.589 1.00 88.56 170 ARG A O 1
ATOM 1419 N N . ALA A 1 171 ? 47.854 7.379 -77.424 1.00 87.44 171 ALA A N 1
ATOM 1420 C CA . ALA A 1 171 ? 47.865 8.350 -78.515 1.00 87.44 171 ALA A CA 1
ATOM 1421 C C . ALA A 1 171 ? 48.651 9.617 -78.135 1.00 87.44 171 ALA A C 1
ATOM 1423 O O . ALA A 1 171 ? 49.501 10.042 -78.904 1.00 87.44 171 ALA A O 1
ATOM 1424 N N . ASP A 1 172 ? 48.439 10.149 -76.930 1.00 85.44 172 ASP A N 1
ATOM 1425 C CA . ASP A 1 172 ? 49.159 11.294 -76.373 1.00 85.44 172 ASP A CA 1
ATOM 1426 C C . ASP A 1 172 ? 50.645 10.973 -76.208 1.00 85.44 172 ASP A C 1
ATOM 1428 O O . ASP A 1 172 ? 51.469 11.829 -76.469 1.00 85.44 172 ASP A O 1
ATOM 1432 N N . ILE A 1 173 ? 51.017 9.758 -75.785 1.00 82.81 173 ILE A N 1
ATOM 1433 C CA . ILE A 1 173 ? 52.420 9.326 -75.722 1.00 82.81 173 ILE A CA 1
ATOM 1434 C C . ILE A 1 173 ? 53.014 9.315 -77.126 1.00 82.81 173 ILE A C 1
ATOM 1436 O O . ILE A 1 173 ? 54.084 9.875 -77.296 1.00 82.81 173 ILE A O 1
ATOM 1440 N N . ALA A 1 174 ? 52.321 8.776 -78.131 1.00 83.81 174 ALA A N 1
ATOM 1441 C CA . ALA A 1 174 ? 52.808 8.818 -79.509 1.00 83.81 174 ALA A CA 1
ATOM 1442 C C . ALA A 1 174 ? 52.946 10.265 -80.030 1.00 83.81 174 ALA A C 1
ATOM 1444 O O . ALA A 1 174 ? 53.953 10.619 -80.633 1.00 83.81 174 ALA A O 1
ATOM 1445 N N . GLU A 1 175 ? 51.970 11.131 -79.746 1.00 82.19 175 GLU A N 1
ATOM 1446 C CA . GLU A 1 175 ? 51.992 12.549 -80.122 1.00 82.19 175 GLU A CA 1
ATOM 1447 C C . GLU A 1 175 ? 53.062 13.342 -79.356 1.00 82.19 175 GLU A C 1
ATOM 1449 O O . GLU A 1 175 ? 53.712 14.219 -79.920 1.00 82.19 175 GLU A O 1
ATOM 1454 N N . LEU A 1 176 ? 53.269 13.052 -78.072 1.00 75.19 176 LEU A N 1
ATOM 1455 C CA . LEU A 1 176 ? 54.302 13.669 -77.247 1.00 75.19 176 LEU A CA 1
ATOM 1456 C C . LEU A 1 176 ? 55.681 13.144 -77.626 1.00 75.19 176 LEU A C 1
ATOM 1458 O O . LEU A 1 176 ? 56.598 13.944 -77.683 1.00 75.19 176 LEU A O 1
ATOM 1462 N N . GLU A 1 177 ? 55.859 11.866 -77.943 1.00 76.06 177 GLU A N 1
ATOM 1463 C CA . GLU A 1 177 ? 57.105 11.335 -78.509 1.00 76.06 177 GLU A CA 1
ATOM 1464 C C . GLU A 1 177 ? 57.448 12.052 -79.828 1.00 76.06 177 GLU A C 1
ATOM 1466 O O . GLU A 1 177 ? 58.593 12.466 -80.021 1.00 76.06 177 GLU A O 1
ATOM 1471 N N . GLU A 1 178 ? 56.449 12.317 -80.678 1.00 71.81 178 GLU A N 1
ATOM 1472 C CA . GLU A 1 178 ? 56.593 13.119 -81.902 1.00 71.81 178 GLU A CA 1
ATOM 1473 C C . GLU A 1 178 ? 56.945 14.591 -81.592 1.00 71.81 178 GLU A C 1
ATOM 1475 O O . GLU A 1 178 ? 57.851 15.162 -82.197 1.00 71.81 178 GLU A O 1
ATOM 1480 N N . ARG A 1 179 ? 56.276 15.213 -80.610 1.00 65.50 179 ARG A N 1
ATOM 1481 C CA . ARG A 1 179 ? 56.478 16.625 -80.225 1.00 65.50 179 ARG A CA 1
ATOM 1482 C C . ARG A 1 179 ? 57.759 16.875 -79.437 1.00 65.50 179 ARG A C 1
ATOM 1484 O O . ARG A 1 179 ? 58.365 17.927 -79.602 1.00 65.50 179 ARG A O 1
ATOM 1491 N N . THR A 1 180 ? 58.201 15.933 -78.609 1.00 58.38 180 THR A N 1
ATOM 1492 C CA . THR A 1 180 ? 59.440 16.036 -77.810 1.00 58.38 180 THR A CA 1
ATOM 1493 C C . THR A 1 180 ? 60.683 15.870 -78.693 1.00 58.38 180 THR A C 1
ATOM 1495 O O . THR A 1 180 ? 61.788 16.216 -78.284 1.00 58.38 180 THR A O 1
ATOM 1498 N N . ARG A 1 181 ? 60.506 15.431 -79.950 1.00 60.28 181 ARG A N 1
ATOM 1499 C CA . ARG A 1 181 ? 61.514 15.530 -81.017 1.00 60.28 181 ARG A CA 1
ATOM 1500 C C . ARG A 1 181 ? 61.864 16.986 -81.365 1.00 60.28 181 ARG A C 1
ATOM 1502 O O . ARG A 1 181 ? 62.924 17.236 -81.934 1.00 60.28 181 ARG A O 1
ATOM 1509 N N . THR A 1 182 ? 61.013 17.942 -80.988 1.00 56.19 182 THR A N 1
ATOM 1510 C CA . THR A 1 182 ? 61.270 19.386 -81.050 1.00 56.19 182 THR A CA 1
ATOM 1511 C C . THR A 1 182 ? 61.343 19.982 -79.637 1.00 56.19 182 THR A C 1
ATOM 1513 O O . THR A 1 182 ? 60.368 19.897 -78.892 1.00 56.19 182 THR A O 1
ATOM 1516 N N . PRO A 1 183 ? 62.469 20.596 -79.227 1.00 49.72 183 PRO A N 1
ATOM 1517 C CA . PRO A 1 183 ? 62.582 21.198 -77.901 1.00 49.72 183 PRO A CA 1
ATOM 1518 C C . PRO A 1 183 ? 61.649 22.421 -77.778 1.00 49.72 183 PRO A C 1
ATOM 1520 O O . PRO A 1 183 ? 61.660 23.277 -78.668 1.00 49.72 183 PRO A O 1
ATOM 1523 N N . PRO A 1 184 ? 60.839 22.537 -76.706 1.00 56.47 184 PRO A N 1
ATOM 1524 C CA . PRO A 1 184 ? 59.940 23.672 -76.539 1.00 56.47 184 PRO A CA 1
ATOM 1525 C C . PRO A 1 184 ? 60.712 24.933 -76.124 1.00 56.47 184 PRO A C 1
ATOM 1527 O O . PRO A 1 184 ? 61.579 24.891 -75.248 1.00 56.47 184 PRO A O 1
ATOM 1530 N N . LEU A 1 185 ? 60.372 26.065 -76.749 1.00 52.91 185 LEU A N 1
ATOM 1531 C CA . LEU A 1 185 ? 60.846 27.389 -76.348 1.00 52.91 185 LEU A CA 1
ATOM 1532 C C . LEU A 1 185 ? 60.310 27.740 -74.956 1.00 52.91 185 LEU A C 1
ATOM 1534 O O . LEU A 1 185 ? 59.112 27.627 -74.694 1.00 52.91 185 LEU A O 1
ATOM 1538 N N . ALA A 1 186 ? 61.211 28.182 -74.079 1.00 46.12 186 ALA A N 1
ATOM 1539 C CA . ALA A 1 186 ? 60.879 28.668 -72.749 1.00 46.12 186 ALA A CA 1
ATOM 1540 C C . ALA A 1 186 ? 59.931 29.870 -72.857 1.00 46.12 186 ALA A C 1
ATOM 1542 O O . ALA A 1 186 ? 60.278 30.884 -73.462 1.00 46.12 186 ALA A O 1
ATOM 1543 N N . SER A 1 187 ? 58.737 29.742 -72.279 1.00 53.47 187 SER A N 1
ATOM 1544 C CA . SER A 1 187 ? 57.785 30.843 -72.161 1.00 53.47 187 SER A CA 1
ATOM 1545 C C . SER A 1 187 ? 57.788 31.363 -70.727 1.00 53.47 187 SER A C 1
ATOM 1547 O O . SER A 1 187 ? 57.885 30.592 -69.773 1.00 53.47 187 SER A O 1
ATOM 1549 N N . ASP A 1 188 ? 57.727 32.683 -70.601 1.00 58.28 188 ASP A N 1
ATOM 1550 C CA . ASP A 1 188 ? 57.915 33.422 -69.357 1.00 58.28 188 ASP A CA 1
ATOM 1551 C C . ASP A 1 188 ? 56.636 33.377 -68.493 1.00 58.28 188 ASP A C 1
ATOM 1553 O O . ASP A 1 188 ? 55.572 33.844 -68.899 1.00 58.28 188 ASP A O 1
ATOM 1557 N N . ASP A 1 189 ? 56.727 32.771 -67.305 1.00 63.78 189 ASP A N 1
ATOM 1558 C CA . ASP A 1 189 ? 55.592 32.246 -66.515 1.00 63.78 189 ASP A CA 1
ATOM 1559 C C . ASP A 1 189 ? 55.106 33.211 -65.404 1.00 63.78 189 ASP A C 1
ATOM 1561 O O . ASP A 1 189 ? 54.590 32.825 -64.347 1.00 63.78 189 ASP A O 1
ATOM 1565 N N . THR A 1 190 ? 55.329 34.509 -65.599 1.00 65.38 190 THR A N 1
ATOM 1566 C CA . THR A 1 190 ? 55.224 35.531 -64.542 1.00 65.38 190 THR A CA 1
ATOM 1567 C C . THR A 1 190 ? 53.779 35.881 -64.162 1.00 65.38 190 THR A C 1
ATOM 1569 O O . THR A 1 190 ? 53.478 36.061 -62.978 1.00 65.38 190 THR A O 1
ATOM 1572 N N . ASP A 1 191 ? 52.851 35.894 -65.119 1.00 68.88 191 ASP A N 1
ATOM 1573 C CA . ASP A 1 191 ? 51.432 36.193 -64.867 1.00 68.88 191 ASP A CA 1
ATOM 1574 C C . ASP A 1 191 ? 50.683 35.052 -64.163 1.00 68.88 191 ASP A C 1
ATOM 1576 O O . ASP A 1 191 ? 49.749 35.288 -63.388 1.00 68.88 191 ASP A O 1
ATOM 1580 N N . LEU A 1 192 ? 51.107 33.805 -64.381 1.00 68.56 192 LEU A N 1
ATOM 1581 C CA . LEU A 1 192 ? 50.548 32.635 -63.699 1.00 68.56 192 LEU A CA 1
ATOM 1582 C C . LEU A 1 192 ? 50.940 32.613 -62.220 1.00 68.56 192 LEU A C 1
ATOM 1584 O O . LEU A 1 192 ? 50.092 32.348 -61.364 1.00 68.56 192 LEU A O 1
ATOM 1588 N N . ARG A 1 193 ? 52.183 32.998 -61.906 1.00 70.50 193 ARG A N 1
ATOM 1589 C CA . ARG A 1 193 ? 52.649 33.165 -60.521 1.00 70.50 193 ARG A CA 1
ATOM 1590 C C . ARG A 1 193 ? 51.849 34.231 -59.769 1.00 70.50 193 ARG A C 1
ATOM 1592 O O . ARG A 1 193 ? 51.425 33.990 -58.646 1.00 70.50 193 ARG A O 1
ATOM 1599 N N . ARG A 1 194 ? 51.521 35.357 -60.413 1.00 75.38 194 ARG A N 1
ATOM 1600 C CA . ARG A 1 194 ? 50.684 36.410 -59.800 1.00 75.38 194 ARG A CA 1
ATOM 1601 C C . ARG A 1 194 ? 49.275 35.930 -59.443 1.00 75.38 194 ARG A C 1
ATOM 1603 O O . ARG A 1 194 ? 48.763 36.270 -58.379 1.00 75.38 194 ARG A O 1
ATOM 1610 N N . LYS A 1 195 ? 48.642 35.129 -60.308 1.00 78.56 195 LYS A N 1
ATOM 1611 C CA . LYS A 1 195 ? 47.317 34.543 -60.029 1.00 78.56 195 LYS A CA 1
ATOM 1612 C C . LYS A 1 195 ? 47.373 33.509 -58.904 1.00 78.56 195 LYS A C 1
ATOM 1614 O O . LYS A 1 195 ? 46.438 33.429 -58.111 1.00 78.56 195 LYS A O 1
ATOM 1619 N N . TRP A 1 196 ? 48.463 32.749 -58.821 1.00 76.62 196 TRP A N 1
ATOM 1620 C CA . TRP A 1 196 ? 48.697 31.791 -57.742 1.00 76.62 196 TRP A CA 1
ATOM 1621 C C . TRP A 1 196 ? 48.794 32.482 -56.378 1.00 76.62 196 TRP A C 1
ATOM 1623 O O . TRP A 1 196 ? 48.107 32.086 -55.434 1.00 76.62 196 TRP A O 1
ATOM 1633 N N . ASP A 1 197 ? 49.566 33.566 -56.301 1.00 78.88 197 ASP A N 1
ATOM 1634 C CA . ASP A 1 197 ? 49.723 34.343 -55.070 1.00 78.88 197 ASP A CA 1
ATOM 1635 C C . ASP A 1 197 ? 48.401 34.995 -54.627 1.00 78.88 197 ASP A C 1
ATOM 1637 O O . ASP A 1 197 ? 48.091 35.025 -53.434 1.00 78.88 197 ASP A O 1
ATOM 1641 N N . ASP A 1 198 ? 47.567 35.457 -55.569 1.00 83.62 198 ASP A N 1
ATOM 1642 C CA . ASP A 1 198 ? 46.261 36.049 -55.248 1.00 83.62 198 ASP A CA 1
ATOM 1643 C C . ASP A 1 198 ? 45.266 35.029 -54.672 1.00 83.62 198 ASP A C 1
ATOM 1645 O O . ASP A 1 198 ? 44.568 35.306 -53.694 1.00 83.62 198 ASP A O 1
ATOM 1649 N N . VAL A 1 199 ? 45.245 33.812 -55.224 1.00 84.31 199 VAL A N 1
ATOM 1650 C CA . VAL A 1 199 ? 44.453 32.700 -54.675 1.00 84.31 199 VAL A CA 1
ATOM 1651 C C . VAL A 1 199 ? 44.981 32.285 -53.299 1.00 84.31 199 VAL A C 1
ATOM 1653 O O . VAL A 1 199 ? 44.187 32.024 -52.392 1.00 84.31 199 VAL A O 1
ATOM 1656 N N . GLY A 1 200 ? 46.305 32.286 -53.115 1.00 83.88 200 GLY A N 1
ATOM 1657 C CA . GLY A 1 200 ? 46.947 32.026 -51.828 1.00 83.88 200 GLY A CA 1
ATOM 1658 C C . GLY A 1 200 ? 46.499 32.998 -50.732 1.00 83.88 200 GLY A C 1
ATOM 1659 O O . GLY A 1 200 ? 46.168 32.561 -49.628 1.00 83.88 200 GLY A O 1
ATOM 1660 N N . ARG A 1 201 ? 46.401 34.298 -51.047 1.00 85.88 201 ARG A N 1
ATOM 1661 C CA . ARG A 1 201 ? 45.907 35.322 -50.107 1.00 85.88 201 ARG A CA 1
ATOM 1662 C C . ARG A 1 201 ? 44.448 35.104 -49.712 1.00 85.88 201 ARG A C 1
ATOM 1664 O O . ARG A 1 201 ? 44.151 35.056 -48.520 1.00 85.88 201 ARG A O 1
ATOM 1671 N N . ARG A 1 202 ? 43.560 34.868 -50.684 1.00 85.19 202 ARG A N 1
ATOM 1672 C CA . ARG A 1 202 ? 42.131 34.600 -50.416 1.00 85.19 202 ARG A CA 1
ATOM 1673 C C . ARG A 1 202 ? 41.931 33.364 -49.542 1.00 85.19 202 ARG A C 1
ATOM 1675 O O . ARG A 1 202 ? 41.076 33.353 -48.662 1.00 85.19 202 ARG A O 1
ATOM 1682 N N . LEU A 1 203 ? 42.744 32.326 -49.745 1.00 86.06 203 LEU A N 1
ATOM 1683 C CA . LEU A 1 203 ? 42.715 31.124 -48.912 1.00 86.06 203 LEU A CA 1
ATOM 1684 C C . LEU A 1 203 ? 43.129 31.417 -47.456 1.00 86.06 203 LEU A C 1
ATOM 1686 O O . LEU A 1 203 ? 42.615 30.784 -46.534 1.00 86.06 203 LEU A O 1
ATOM 1690 N N . GLY A 1 204 ? 44.053 32.359 -47.248 1.00 85.81 204 GLY A N 1
ATOM 1691 C CA . GLY A 1 204 ? 44.459 32.829 -45.922 1.00 85.81 204 GLY A CA 1
ATOM 1692 C C . GLY A 1 204 ? 43.325 33.538 -45.178 1.00 85.81 204 GLY A C 1
ATOM 1693 O O . GLY A 1 204 ? 43.035 33.185 -44.036 1.00 85.81 204 GLY A O 1
ATOM 1694 N N . GLU A 1 205 ? 42.633 34.464 -45.844 1.00 90.12 205 GLU A N 1
ATOM 1695 C CA . GLU A 1 205 ? 41.484 35.191 -45.277 1.00 90.12 205 GLU A CA 1
ATOM 1696 C C . GLU A 1 205 ? 40.328 34.250 -44.908 1.00 90.12 205 GLU A C 1
ATOM 1698 O O . GLU A 1 205 ? 39.808 34.301 -43.793 1.00 90.12 205 GLU A O 1
ATOM 1703 N N . LEU A 1 206 ? 39.983 33.313 -45.797 1.00 88.19 206 LEU A N 1
ATOM 1704 C CA . LEU A 1 206 ? 38.948 32.305 -45.539 1.00 88.19 206 LEU A CA 1
ATOM 1705 C C . LEU A 1 206 ? 39.280 31.404 -44.340 1.00 88.19 206 LEU A C 1
ATOM 1707 O O . LEU A 1 206 ? 38.383 31.005 -43.597 1.00 88.19 206 LEU A O 1
ATOM 1711 N N . LYS A 1 207 ? 40.560 31.082 -44.118 1.00 90.25 207 LYS A N 1
ATOM 1712 C CA . LYS A 1 207 ? 40.986 30.298 -42.948 1.00 90.25 207 LYS A CA 1
ATOM 1713 C C . LYS A 1 207 ? 40.847 31.078 -41.642 1.00 90.25 207 LYS A C 1
ATOM 1715 O O . LYS A 1 207 ? 40.473 30.475 -40.639 1.00 90.25 207 LYS A O 1
ATOM 1720 N N . LEU A 1 208 ? 41.125 32.382 -41.650 1.00 91.38 208 LEU A N 1
ATOM 1721 C CA . LEU A 1 208 ? 40.921 33.239 -40.478 1.00 91.38 208 LEU A CA 1
ATOM 1722 C C . LEU A 1 208 ? 39.436 33.301 -40.104 1.00 91.38 208 LEU A C 1
ATOM 1724 O O . LEU A 1 208 ? 39.089 32.982 -38.969 1.00 91.38 208 LEU A O 1
ATOM 1728 N N . GLN A 1 209 ? 38.560 33.558 -41.079 1.00 91.44 209 GLN A N 1
ATOM 1729 C CA . GLN A 1 209 ? 37.106 33.575 -40.866 1.00 91.44 209 GLN A CA 1
ATOM 1730 C C . GLN A 1 209 ? 36.560 32.227 -40.371 1.00 91.44 209 GLN A C 1
ATOM 1732 O O . GLN A 1 209 ? 35.656 32.173 -39.538 1.00 91.44 209 GLN A O 1
ATOM 1737 N N . LEU A 1 210 ? 37.104 31.111 -40.865 1.00 92.06 210 LEU A N 1
ATOM 1738 C CA . LEU A 1 210 ? 36.730 29.778 -40.391 1.00 92.06 210 LEU A CA 1
ATOM 1739 C C . LEU A 1 210 ? 37.095 29.581 -38.912 1.00 92.06 210 LEU A C 1
ATOM 1741 O O . LEU A 1 210 ? 36.324 28.979 -38.167 1.00 92.06 210 LEU A O 1
ATOM 1745 N N . ASN A 1 21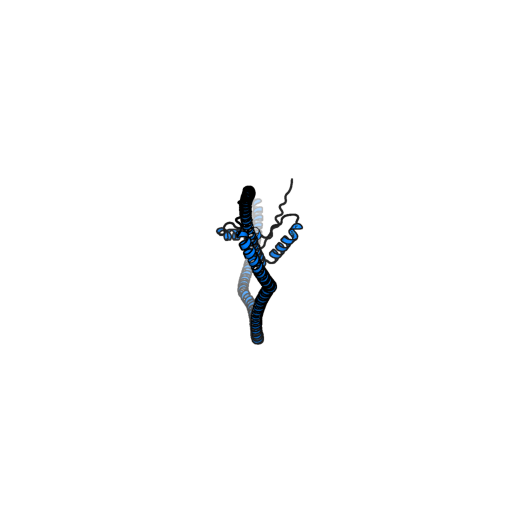1 ? 38.263 30.065 -38.492 1.00 91.19 211 ASN A N 1
ATOM 1746 C CA . ASN A 1 211 ? 38.710 29.939 -37.108 1.00 91.19 211 ASN A CA 1
ATOM 1747 C C . ASN A 1 211 ? 37.895 30.828 -36.160 1.00 91.19 211 ASN A C 1
ATOM 1749 O O . ASN A 1 211 ? 37.523 30.358 -35.089 1.00 91.19 211 ASN A O 1
ATOM 1753 N N . GLU A 1 212 ? 37.548 32.052 -36.568 1.00 93.56 212 GLU A N 1
ATOM 1754 C CA . GLU A 1 212 ? 36.644 32.926 -35.803 1.00 93.56 212 GLU A CA 1
ATOM 1755 C C . GLU A 1 212 ? 35.256 32.297 -35.637 1.00 93.56 212 GLU A C 1
ATOM 1757 O O . GLU A 1 212 ? 34.731 32.220 -34.528 1.00 93.56 212 GLU A O 1
ATOM 1762 N N . ASN A 1 213 ? 34.684 31.751 -36.714 1.00 91.44 213 ASN A N 1
ATOM 1763 C CA . ASN A 1 213 ? 33.385 31.079 -36.641 1.00 91.44 213 ASN A CA 1
ATOM 1764 C C . ASN A 1 213 ? 33.406 29.841 -35.737 1.00 91.44 213 ASN A C 1
ATOM 1766 O O . ASN A 1 213 ? 32.437 29.593 -35.024 1.00 91.44 213 ASN A O 1
ATOM 1770 N N . LYS A 1 214 ? 34.503 29.074 -35.736 1.00 92.19 214 LYS A N 1
ATOM 1771 C CA . LYS A 1 214 ? 34.669 27.940 -34.815 1.00 92.19 214 LYS A CA 1
ATOM 1772 C C . LYS A 1 214 ? 34.730 28.394 -33.361 1.00 92.19 214 LYS A C 1
ATOM 1774 O O . LYS A 1 214 ? 34.062 27.794 -32.529 1.00 92.19 214 LYS A O 1
ATOM 1779 N N . PHE A 1 215 ? 35.474 29.462 -33.076 1.00 93.44 215 PHE A N 1
ATOM 1780 C CA . PHE A 1 215 ? 35.557 30.021 -31.729 1.00 93.44 215 PHE A CA 1
ATOM 1781 C C . PHE A 1 215 ? 34.175 30.456 -31.217 1.00 93.44 215 PHE A C 1
ATOM 1783 O O . PHE A 1 215 ? 33.759 30.038 -30.139 1.00 93.44 215 PHE A O 1
ATOM 1790 N N . ASN A 1 216 ? 33.418 31.188 -32.038 1.00 92.69 216 ASN A N 1
ATOM 1791 C CA . ASN A 1 216 ? 32.055 31.607 -31.699 1.00 92.69 216 ASN A CA 1
ATOM 1792 C C . ASN A 1 216 ? 31.120 30.404 -31.488 1.00 92.69 216 ASN A C 1
ATOM 1794 O O . ASN A 1 216 ? 30.275 30.407 -30.595 1.00 92.69 216 ASN A O 1
ATOM 1798 N N . GLN A 1 217 ? 31.265 29.353 -32.299 1.00 92.31 217 GLN A N 1
ATOM 1799 C CA . GLN A 1 217 ? 30.465 28.138 -32.163 1.00 92.31 217 GLN A CA 1
ATOM 1800 C C . GLN A 1 217 ? 30.761 27.392 -30.854 1.00 92.31 217 GLN A C 1
ATOM 1802 O O . GLN A 1 217 ? 29.834 26.897 -30.210 1.00 92.31 217 GLN A O 1
ATOM 1807 N N . ASP A 1 218 ? 32.026 27.328 -30.442 1.00 92.38 218 ASP A N 1
ATOM 1808 C CA . ASP A 1 218 ? 32.423 26.709 -29.178 1.00 92.38 218 ASP A CA 1
ATOM 1809 C C . ASP A 1 218 ? 31.887 27.491 -27.968 1.00 92.38 218 ASP A C 1
ATOM 1811 O O . ASP A 1 218 ? 31.419 26.880 -27.002 1.00 92.38 218 ASP A O 1
ATOM 1815 N N . GLU A 1 219 ? 31.868 28.824 -28.038 1.00 93.88 219 GLU A N 1
ATOM 1816 C CA . GLU A 1 219 ? 31.305 29.684 -26.991 1.00 93.88 219 GLU A CA 1
ATOM 1817 C C . GLU A 1 219 ? 29.787 29.484 -26.841 1.00 93.88 219 GLU A C 1
ATOM 1819 O O . GLU A 1 219 ? 29.303 29.198 -25.741 1.00 93.88 219 GLU A O 1
ATOM 1824 N N . ILE A 1 220 ? 29.046 29.491 -27.955 1.00 94.06 220 ILE A N 1
ATOM 1825 C CA . ILE A 1 220 ? 27.597 29.222 -27.971 1.00 94.06 220 ILE A CA 1
ATOM 1826 C C . ILE A 1 220 ? 27.291 27.826 -27.411 1.00 94.06 220 ILE A C 1
ATOM 1828 O O . ILE A 1 220 ? 26.361 27.650 -26.622 1.00 94.06 220 ILE A O 1
ATOM 1832 N N . ASN A 1 221 ? 28.082 26.814 -27.781 1.00 92.19 221 ASN A N 1
ATOM 1833 C CA . ASN A 1 221 ? 27.913 25.459 -27.257 1.00 92.19 221 ASN A CA 1
ATOM 1834 C C . ASN A 1 221 ? 28.166 25.392 -25.743 1.00 92.19 221 ASN A C 1
ATOM 1836 O O . ASN A 1 221 ? 27.495 24.635 -25.034 1.00 92.19 221 ASN A O 1
ATOM 1840 N N . LEU A 1 222 ? 29.124 26.164 -25.224 1.00 93.56 222 LEU A N 1
ATOM 1841 C CA . LEU A 1 222 ? 29.392 26.237 -23.791 1.00 93.56 222 LEU A CA 1
ATOM 1842 C C . LEU A 1 222 ? 28.196 26.836 -23.035 1.00 93.56 222 LEU A C 1
ATOM 1844 O O . LEU A 1 222 ? 27.796 26.294 -22.002 1.00 93.56 222 LEU A O 1
ATOM 1848 N N . GLU A 1 223 ? 27.609 27.914 -23.553 1.00 93.88 223 GLU A N 1
ATOM 1849 C CA . GLU A 1 223 ? 26.413 28.540 -22.979 1.00 93.88 223 GLU A CA 1
ATOM 1850 C C . GLU A 1 223 ? 25.196 27.616 -23.038 1.00 93.88 223 GLU A C 1
ATOM 1852 O O . GLU A 1 223 ? 24.541 27.400 -22.016 1.00 93.88 223 GLU A O 1
ATOM 1857 N N . ALA A 1 224 ? 24.945 26.979 -24.184 1.00 90.81 224 ALA A N 1
ATOM 1858 C CA . ALA A 1 224 ? 23.856 26.017 -24.342 1.00 90.81 224 ALA A CA 1
ATOM 1859 C C . ALA A 1 224 ? 23.956 24.872 -23.321 1.00 90.81 224 ALA A C 1
ATOM 1861 O O . ALA A 1 224 ? 22.967 24.497 -22.690 1.00 90.81 224 ALA A O 1
ATOM 1862 N N . ASN A 1 225 ? 25.169 24.361 -23.088 1.00 92.25 225 ASN A N 1
ATOM 1863 C CA . ASN A 1 225 ? 25.413 23.326 -22.087 1.00 92.25 225 ASN A CA 1
ATOM 1864 C C . ASN A 1 225 ? 25.186 23.809 -20.647 1.00 92.25 225 ASN A C 1
ATOM 1866 O O . ASN A 1 225 ? 24.778 23.011 -19.802 1.00 92.25 225 ASN A O 1
ATOM 1870 N N . LYS A 1 226 ? 25.461 25.082 -20.331 1.00 93.94 226 LYS A N 1
ATOM 1871 C CA . LYS A 1 226 ? 25.147 25.651 -19.008 1.00 93.94 226 LYS A CA 1
ATOM 1872 C C . LYS A 1 226 ? 23.636 25.713 -18.799 1.00 93.94 226 LYS A C 1
ATOM 1874 O O . LYS A 1 226 ? 23.149 25.185 -17.801 1.00 93.94 226 LYS A O 1
ATOM 1879 N N . VAL A 1 227 ? 22.907 26.254 -19.776 1.00 94.25 227 VAL A N 1
ATOM 1880 C CA . VAL A 1 227 ? 21.441 26.361 -19.734 1.00 94.25 227 VAL A CA 1
ATOM 1881 C C . VAL A 1 227 ? 20.786 24.982 -19.621 1.00 94.25 227 VAL A C 1
ATOM 1883 O O . VAL A 1 227 ? 19.869 24.800 -18.822 1.00 94.25 227 VAL A O 1
ATOM 1886 N N . ASP A 1 228 ? 21.275 23.975 -20.353 1.00 91.75 228 ASP A N 1
ATOM 1887 C CA . ASP A 1 228 ? 20.716 22.622 -20.264 1.00 91.75 228 ASP A CA 1
ATOM 1888 C C . ASP A 1 228 ? 20.928 22.000 -18.873 1.00 91.75 228 ASP A C 1
ATOM 1890 O O . ASP A 1 228 ? 20.013 21.393 -18.313 1.00 91.75 228 ASP A O 1
ATOM 1894 N N . ARG A 1 229 ? 22.095 22.212 -18.247 1.00 92.19 229 ARG A N 1
ATOM 1895 C CA . ARG A 1 229 ? 22.342 21.752 -16.868 1.00 92.19 229 ARG A CA 1
ATOM 1896 C C . ARG A 1 229 ? 21.418 22.431 -15.862 1.00 92.19 229 ARG A C 1
ATOM 1898 O O . ARG A 1 229 ? 20.885 21.746 -14.988 1.00 92.19 229 ARG A O 1
ATOM 1905 N N . GLU A 1 230 ? 21.216 23.740 -15.984 1.00 93.00 230 GLU A N 1
ATOM 1906 C CA . GLU A 1 230 ? 20.289 24.492 -15.131 1.00 93.00 230 GLU A CA 1
ATOM 1907 C C . GLU A 1 230 ? 18.855 23.985 -15.301 1.00 93.00 230 GLU A C 1
ATOM 1909 O O . GLU A 1 230 ? 18.189 23.650 -14.319 1.00 93.00 230 GLU A O 1
ATOM 1914 N N . MET A 1 231 ? 18.409 23.805 -16.545 1.00 91.38 231 MET A N 1
ATOM 1915 C CA . MET A 1 231 ? 17.091 23.258 -16.856 1.00 91.38 231 MET A CA 1
ATOM 1916 C C . MET A 1 231 ? 16.909 21.847 -16.278 1.00 91.38 231 MET A C 1
ATOM 1918 O O . MET A 1 231 ? 15.864 21.537 -15.700 1.00 91.38 231 MET A O 1
ATOM 1922 N N . GLN A 1 232 ? 17.916 20.978 -16.390 1.00 89.44 232 GLN A N 1
ATOM 1923 C CA . GLN A 1 232 ? 17.886 19.643 -15.787 1.00 89.44 232 GLN A CA 1
ATOM 1924 C C . GLN A 1 232 ? 17.881 19.686 -14.250 1.00 89.44 232 GLN A C 1
ATOM 1926 O O . GLN A 1 232 ? 17.293 18.803 -13.619 1.00 89.44 232 GLN A O 1
ATOM 1931 N N . GLY A 1 233 ? 18.533 20.678 -13.638 1.00 88.62 233 GLY A N 1
ATOM 1932 C CA . GLY A 1 233 ? 18.483 20.925 -12.196 1.00 88.62 233 GLY A CA 1
ATOM 1933 C C . GLY A 1 233 ? 17.076 21.308 -11.740 1.00 88.62 233 GLY A C 1
ATOM 1934 O O . GLY A 1 233 ? 16.504 20.640 -10.880 1.00 88.62 233 GLY A O 1
ATOM 1935 N N . ILE A 1 234 ? 16.474 22.300 -12.398 1.00 89.25 234 ILE A N 1
ATOM 1936 C CA . ILE A 1 234 ? 15.116 22.779 -12.103 1.00 89.25 234 ILE A CA 1
ATOM 1937 C C . ILE A 1 234 ? 14.081 21.663 -12.312 1.00 89.25 234 ILE A C 1
ATOM 1939 O O . ILE A 1 234 ? 13.208 21.456 -11.471 1.00 89.25 234 ILE A O 1
ATOM 1943 N N . ARG A 1 235 ? 14.196 20.873 -13.390 1.00 85.25 235 ARG A N 1
ATOM 1944 C CA . ARG A 1 235 ? 13.307 19.720 -13.634 1.00 85.25 235 ARG A CA 1
ATOM 1945 C C . ARG A 1 235 ? 13.399 18.659 -12.536 1.00 85.25 235 ARG A C 1
ATOM 1947 O O . ARG A 1 235 ? 12.381 18.063 -12.188 1.00 85.25 235 ARG A O 1
ATOM 1954 N N . ARG A 1 236 ? 14.598 18.407 -11.996 1.00 85.69 236 ARG A N 1
ATOM 1955 C CA . ARG A 1 236 ? 14.783 17.486 -10.863 1.00 85.69 236 ARG A CA 1
ATOM 1956 C C . ARG A 1 236 ? 14.121 18.022 -9.598 1.00 85.69 236 ARG A C 1
ATOM 1958 O O . ARG A 1 236 ? 13.355 17.287 -8.985 1.00 85.69 236 ARG A O 1
ATOM 1965 N N . GLN A 1 237 ? 14.330 19.299 -9.281 1.00 83.38 237 GLN A N 1
ATOM 1966 C CA . GLN A 1 237 ? 13.682 19.954 -8.140 1.00 83.38 237 GLN A CA 1
ATOM 1967 C C . GLN A 1 237 ? 12.151 19.912 -8.245 1.00 83.38 237 GLN A C 1
ATOM 1969 O O . GLN A 1 237 ? 11.479 19.588 -7.269 1.00 83.38 237 GLN A O 1
ATOM 1974 N N . LEU A 1 238 ? 11.589 20.159 -9.435 1.00 83.69 238 LEU A N 1
ATOM 1975 C CA . LEU A 1 238 ? 10.145 20.067 -9.672 1.00 83.69 238 LEU A CA 1
ATOM 1976 C C . LEU A 1 238 ? 9.611 18.656 -9.377 1.00 83.69 238 LEU A C 1
ATOM 1978 O O . LEU A 1 238 ? 8.600 18.495 -8.699 1.00 83.69 238 LEU A O 1
ATOM 1982 N N . LYS A 1 239 ? 10.323 17.627 -9.850 1.00 82.31 239 LYS A N 1
ATOM 1983 C CA . LYS A 1 239 ? 9.935 16.229 -9.644 1.00 82.31 239 LYS A CA 1
ATOM 1984 C C . LYS A 1 239 ? 9.993 15.824 -8.169 1.00 82.31 239 LYS A C 1
ATOM 1986 O O . LYS A 1 239 ? 9.100 15.129 -7.694 1.00 82.31 239 LYS A O 1
ATOM 1991 N N . GLU A 1 240 ? 11.017 16.269 -7.442 1.00 77.38 240 GLU A N 1
ATOM 1992 C CA . GLU A 1 240 ? 11.132 16.023 -6.000 1.00 77.38 240 GLU A CA 1
ATOM 1993 C C . GLU A 1 240 ? 9.985 16.677 -5.219 1.00 77.38 240 GLU A C 1
ATOM 1995 O O . GLU A 1 240 ? 9.395 16.036 -4.346 1.00 77.38 240 GLU A O 1
ATOM 2000 N N . LEU A 1 241 ? 9.620 17.916 -5.564 1.00 78.12 241 LEU A N 1
ATOM 2001 C CA . LEU A 1 241 ? 8.481 18.612 -4.960 1.00 78.12 241 LEU A CA 1
ATOM 2002 C C . LEU A 1 241 ? 7.157 17.880 -5.226 1.00 78.12 241 LEU A C 1
ATOM 2004 O O . LEU A 1 241 ? 6.369 17.688 -4.294 1.00 78.12 241 LEU A O 1
ATOM 2008 N N . ASP A 1 242 ? 6.935 17.412 -6.457 1.00 80.75 242 ASP A N 1
ATOM 2009 C CA . ASP A 1 242 ? 5.752 16.622 -6.816 1.00 80.75 242 ASP A CA 1
ATOM 2010 C C . ASP A 1 242 ? 5.679 15.299 -6.037 1.00 80.75 242 ASP A C 1
ATOM 2012 O O . ASP A 1 242 ? 4.607 14.918 -5.555 1.00 80.75 242 ASP A O 1
ATOM 2016 N N . ASP A 1 243 ? 6.807 14.609 -5.856 1.00 82.81 243 ASP A N 1
ATOM 2017 C CA . ASP A 1 243 ? 6.865 13.343 -5.118 1.00 82.81 243 ASP A CA 1
ATOM 2018 C C . ASP A 1 243 ? 6.608 13.523 -3.613 1.00 82.81 243 ASP A C 1
ATOM 2020 O O . ASP A 1 243 ? 5.972 12.668 -2.985 1.00 82.81 243 ASP A O 1
ATOM 2024 N N . VAL A 1 244 ? 7.080 14.621 -3.011 1.00 80.69 244 VAL A N 1
ATOM 2025 C CA . VAL A 1 244 ? 6.790 14.950 -1.603 1.00 80.69 244 VAL A CA 1
ATOM 2026 C C . VAL A 1 244 ? 5.316 15.309 -1.433 1.00 80.69 244 VAL A C 1
ATOM 2028 O O . VAL A 1 244 ? 4.663 14.781 -0.528 1.00 80.69 244 VAL A O 1
ATOM 2031 N N . LYS A 1 245 ? 4.767 16.143 -2.327 1.00 82.94 245 LYS A N 1
ATOM 2032 C CA . LYS A 1 245 ? 3.348 16.518 -2.309 1.00 82.94 245 LYS A CA 1
ATOM 20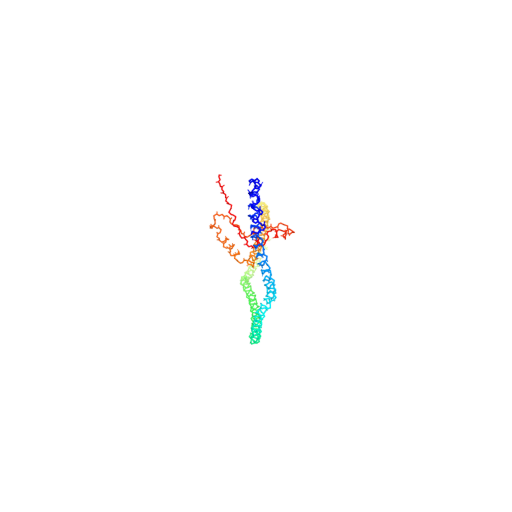33 C C . LYS A 1 245 ? 2.459 15.281 -2.449 1.00 82.94 245 LYS A C 1
ATOM 2035 O O . LYS A 1 245 ? 1.562 15.098 -1.633 1.00 82.94 245 LYS A O 1
ATOM 2040 N N . ARG A 1 246 ? 2.743 14.391 -3.409 1.00 84.06 246 ARG A N 1
ATOM 2041 C CA . ARG A 1 246 ? 2.003 13.129 -3.605 1.00 84.06 246 ARG A CA 1
ATOM 2042 C C . ARG A 1 246 ? 2.053 12.219 -2.386 1.00 84.06 246 ARG A C 1
ATOM 2044 O O . ARG A 1 246 ? 1.018 11.690 -1.996 1.00 84.06 246 ARG A O 1
ATOM 2051 N N . ARG A 1 247 ? 3.227 12.057 -1.764 1.00 80.56 247 ARG A N 1
ATOM 2052 C CA . ARG A 1 247 ? 3.367 11.239 -0.549 1.00 80.56 247 ARG A CA 1
ATOM 2053 C C . ARG A 1 247 ? 2.502 11.758 0.595 1.00 80.56 247 ARG A C 1
ATOM 2055 O O . ARG A 1 247 ? 1.799 10.968 1.211 1.00 80.56 247 ARG A O 1
ATOM 2062 N N . ARG A 1 248 ? 2.510 13.068 0.851 1.00 82.88 248 ARG A N 1
ATOM 2063 C CA . ARG A 1 248 ? 1.673 13.677 1.902 1.00 82.88 248 ARG A CA 1
ATOM 2064 C C . ARG A 1 248 ? 0.185 13.505 1.621 1.00 82.88 248 ARG A C 1
ATOM 2066 O O . ARG A 1 248 ? -0.576 13.155 2.515 1.00 82.88 248 ARG A O 1
ATOM 2073 N N . LEU A 1 249 ? -0.207 13.698 0.368 1.00 84.44 249 LEU A N 1
ATOM 2074 C CA . LEU A 1 249 ? -1.593 13.610 -0.078 1.00 84.44 249 LEU A CA 1
ATOM 2075 C C . LEU A 1 249 ? -2.139 12.172 0.055 1.00 84.44 249 LEU A C 1
ATOM 2077 O O . LEU A 1 249 ? -3.266 11.974 0.503 1.00 84.44 249 LEU A O 1
ATOM 2081 N N . GLU A 1 250 ? -1.306 11.167 -0.226 1.00 83.31 250 GLU A N 1
ATOM 2082 C CA . GLU A 1 250 ? -1.626 9.753 0.003 1.00 83.31 250 GLU A CA 1
ATOM 2083 C C . GLU A 1 250 ? -1.714 9.404 1.501 1.00 83.31 250 GLU A C 1
ATOM 2085 O O . GLU A 1 250 ? -2.578 8.626 1.901 1.00 83.31 250 GLU A O 1
ATOM 2090 N N . THR A 1 251 ? -0.871 10.001 2.352 1.00 81.44 251 THR A N 1
ATOM 2091 C CA . THR A 1 251 ? -0.982 9.845 3.812 1.00 81.44 251 THR A CA 1
ATOM 2092 C C . THR A 1 251 ? -2.313 10.388 4.331 1.00 81.44 251 THR A C 1
ATOM 2094 O O . THR A 1 251 ? -2.987 9.690 5.085 1.00 81.44 251 THR A O 1
ATOM 2097 N N . ILE A 1 252 ? -2.732 11.580 3.888 1.00 82.88 252 ILE A N 1
ATOM 2098 C CA . ILE A 1 252 ? -4.035 12.160 4.262 1.00 82.88 252 ILE A CA 1
ATOM 2099 C C . ILE A 1 252 ? -5.163 11.226 3.828 1.00 82.88 252 ILE A C 1
ATOM 2101 O O . ILE A 1 252 ? -6.003 10.876 4.644 1.00 82.88 252 ILE A O 1
ATOM 2105 N N . ARG A 1 253 ? -5.131 10.732 2.584 1.00 83.19 253 ARG A N 1
ATOM 2106 C CA . ARG A 1 253 ? -6.140 9.800 2.059 1.00 83.19 253 ARG A CA 1
ATOM 2107 C C . ARG A 1 253 ? -6.310 8.540 2.914 1.00 83.19 253 ARG A C 1
ATOM 2109 O O . ARG A 1 253 ? -7.417 8.016 3.002 1.00 83.19 253 ARG A O 1
ATOM 2116 N N . ARG A 1 254 ? -5.220 8.032 3.501 1.00 81.06 254 ARG A N 1
ATOM 2117 C CA . ARG A 1 254 ? -5.232 6.835 4.360 1.00 81.06 254 ARG A CA 1
ATOM 2118 C C . ARG A 1 254 ? -5.790 7.103 5.753 1.00 81.06 254 ARG A C 1
ATOM 2120 O O . ARG A 1 254 ? -6.415 6.211 6.314 1.00 81.06 254 ARG A O 1
ATOM 2127 N N . VAL A 1 255 ? -5.513 8.280 6.310 1.00 81.12 255 VAL A N 1
ATOM 2128 C CA . VAL A 1 255 ? -5.927 8.650 7.670 1.00 81.12 255 VAL A CA 1
ATOM 2129 C C . VAL A 1 255 ? -7.359 9.177 7.682 1.00 81.12 255 VAL A C 1
ATOM 2131 O O . VAL A 1 255 ? -8.162 8.732 8.495 1.00 81.12 255 VAL A O 1
ATOM 2134 N N . ASP A 1 256 ? -7.683 10.100 6.776 1.00 79.94 256 ASP A N 1
ATOM 2135 C CA . ASP A 1 256 ? -9.008 10.694 6.648 1.00 79.94 256 ASP A CA 1
ATOM 2136 C C . ASP A 1 256 ? -9.346 11.016 5.185 1.00 79.94 256 ASP A C 1
ATOM 2138 O O . ASP A 1 256 ? -8.840 11.956 4.559 1.00 79.94 256 ASP A O 1
ATOM 2142 N N . TYR A 1 257 ? -10.260 10.215 4.645 1.00 83.88 257 TYR A N 1
ATOM 2143 C CA . TYR A 1 257 ? -10.701 10.318 3.264 1.00 83.88 257 TYR A CA 1
ATOM 2144 C C . TYR A 1 257 ? -11.519 11.587 2.986 1.00 83.88 257 TYR A C 1
ATOM 2146 O O . TYR A 1 257 ? -11.424 12.144 1.889 1.00 83.88 257 TYR A O 1
ATOM 2154 N N . GLU A 1 258 ? -12.286 12.082 3.960 1.00 82.19 258 GLU A N 1
ATOM 2155 C CA . GLU A 1 258 ? -13.132 13.264 3.758 1.00 82.19 258 GLU A CA 1
ATOM 2156 C C . GLU A 1 258 ? -12.283 14.537 3.658 1.00 82.19 258 GLU A C 1
ATOM 2158 O O . GLU A 1 258 ? -12.513 15.366 2.774 1.00 82.19 258 GLU A O 1
ATOM 2163 N N . THR A 1 259 ? -11.226 14.655 4.469 1.00 82.50 259 THR A N 1
ATOM 2164 C CA . THR A 1 259 ? -10.247 15.751 4.357 1.00 82.50 259 THR A CA 1
ATOM 2165 C C . THR A 1 259 ? -9.513 15.727 3.015 1.00 82.50 259 THR A C 1
ATOM 2167 O O . THR A 1 259 ? -9.328 16.774 2.389 1.00 82.50 259 THR A O 1
ATOM 2170 N N . PHE A 1 260 ? -9.136 14.541 2.524 1.00 85.94 260 PHE A N 1
ATOM 2171 C CA . PHE A 1 260 ? -8.557 14.383 1.185 1.00 85.94 260 PHE A CA 1
ATOM 2172 C C . PHE A 1 260 ? -9.516 14.888 0.096 1.00 85.94 260 PHE A C 1
ATOM 2174 O O . PHE A 1 260 ? -9.120 15.691 -0.752 1.00 85.94 260 PHE A O 1
ATOM 2181 N N . ARG A 1 261 ? -10.786 14.475 0.150 1.00 87.88 261 ARG A N 1
ATOM 2182 C CA . ARG A 1 261 ? -11.815 14.876 -0.818 1.00 87.88 261 ARG A CA 1
ATOM 2183 C C . ARG A 1 261 ? -12.081 16.382 -0.778 1.00 87.88 261 ARG A C 1
ATOM 2185 O O . ARG A 1 261 ? -12.197 17.014 -1.828 1.00 87.88 261 ARG A O 1
ATOM 2192 N N . ALA A 1 262 ? -12.141 16.968 0.417 1.00 86.38 262 ALA A N 1
ATOM 2193 C CA . ALA A 1 262 ? -12.304 18.407 0.599 1.00 86.38 262 ALA A CA 1
ATOM 2194 C C . ALA A 1 262 ? -11.110 19.193 0.031 1.00 86.38 262 ALA A C 1
ATOM 2196 O O . ALA A 1 262 ? -11.304 20.214 -0.627 1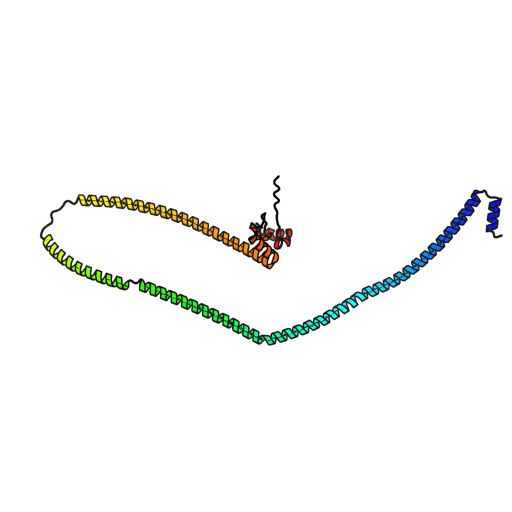.00 86.38 262 ALA A O 1
ATOM 2197 N N . TYR A 1 263 ? -9.881 18.705 0.224 1.00 85.88 263 TYR A N 1
ATOM 2198 C CA . TYR A 1 263 ? -8.677 19.326 -0.332 1.00 85.88 263 TYR A CA 1
ATOM 2199 C C . TYR A 1 263 ? -8.591 19.203 -1.862 1.00 85.88 263 TYR A C 1
ATOM 2201 O O . TYR A 1 263 ? -8.185 20.152 -2.535 1.00 85.88 263 TYR A O 1
ATOM 2209 N N . GLU A 1 264 ? -9.005 18.069 -2.430 1.00 88.12 264 GLU A N 1
ATOM 2210 C CA . GLU A 1 264 ? -9.081 17.877 -3.883 1.00 88.12 264 GLU A CA 1
ATOM 2211 C C . GLU A 1 264 ? -10.118 18.816 -4.514 1.00 88.12 264 GLU A C 1
ATOM 2213 O O . GLU A 1 264 ? -9.830 19.491 -5.506 1.00 88.12 264 GLU A O 1
ATOM 2218 N N . TRP A 1 265 ? -11.290 18.944 -3.888 1.00 88.94 265 TRP A N 1
ATOM 2219 C CA . TRP A 1 265 ? -12.295 19.918 -4.302 1.00 88.94 265 TRP A CA 1
ATOM 2220 C C . TRP A 1 265 ? -11.767 21.352 -4.194 1.00 88.94 265 TRP A C 1
ATOM 2222 O O . TRP A 1 265 ? -11.953 22.143 -5.120 1.00 88.94 265 TRP A O 1
ATOM 2232 N N . LEU A 1 266 ? -11.060 21.675 -3.105 1.00 86.94 266 LEU A N 1
ATOM 2233 C CA . LEU A 1 266 ? -10.464 22.989 -2.894 1.00 86.94 266 LEU A CA 1
ATOM 2234 C C . LEU A 1 266 ? -9.460 23.338 -3.999 1.00 86.94 266 LEU A C 1
ATOM 2236 O O . LEU A 1 266 ? -9.514 24.442 -4.527 1.00 86.94 266 LEU A O 1
ATOM 2240 N N . GLN A 1 267 ? -8.586 22.403 -4.389 1.00 85.31 267 GLN A N 1
ATOM 2241 C CA . GLN A 1 267 ? -7.640 22.579 -5.502 1.00 85.31 267 GLN A CA 1
ATOM 2242 C C . GLN A 1 267 ? -8.350 22.873 -6.832 1.00 85.31 267 GLN A C 1
ATOM 2244 O O . GLN A 1 267 ? -7.870 23.694 -7.608 1.00 85.31 267 GLN A O 1
ATOM 2249 N N . GLN A 1 268 ? -9.484 22.219 -7.094 1.00 87.88 268 GLN A N 1
ATOM 2250 C CA . GLN A 1 268 ? -10.221 22.345 -8.357 1.00 87.88 268 GLN A CA 1
ATOM 2251 C C . GLN A 1 268 ? -11.128 23.581 -8.435 1.00 87.88 268 GLN A C 1
ATOM 2253 O O . GLN A 1 268 ? -11.562 23.933 -9.526 1.00 87.88 268 GLN A O 1
ATOM 2258 N N . ASN A 1 269 ? -11.448 24.209 -7.300 1.00 87.25 269 ASN A N 1
ATOM 2259 C CA . ASN A 1 269 ? -12.425 25.300 -7.212 1.00 87.25 269 ASN A CA 1
ATOM 2260 C C . ASN A 1 269 ? -11.837 26.565 -6.559 1.00 87.25 269 ASN A C 1
ATOM 2262 O O . ASN A 1 269 ? -12.585 27.385 -6.024 1.00 87.25 269 ASN A O 1
ATOM 2266 N N . GLN A 1 270 ? -10.507 26.732 -6.570 1.00 81.81 270 GLN A N 1
ATOM 2267 C CA . GLN A 1 270 ? -9.853 27.916 -5.991 1.00 81.81 270 GLN A CA 1
ATOM 2268 C C . GLN A 1 270 ? -10.287 29.225 -6.658 1.00 81.81 270 GLN A C 1
ATOM 2270 O O . GLN A 1 270 ? -10.365 30.253 -5.997 1.00 81.81 270 GLN A O 1
ATOM 2275 N N . ASP A 1 271 ? -10.600 29.176 -7.948 1.00 84.00 271 ASP A N 1
ATOM 2276 C CA . ASP A 1 271 ? -11.110 30.278 -8.764 1.00 84.00 271 ASP A CA 1
ATOM 2277 C C . ASP A 1 271 ? -12.505 30.764 -8.335 1.00 84.00 271 ASP A C 1
ATOM 2279 O O . ASP A 1 271 ? -12.885 31.897 -8.624 1.00 84.00 271 ASP A O 1
ATOM 2283 N N . LYS A 1 272 ? -13.261 29.928 -7.614 1.00 86.25 272 LYS A N 1
ATOM 2284 C CA . LYS A 1 272 ? -14.613 30.242 -7.122 1.00 86.25 272 LYS A CA 1
ATOM 2285 C C . LYS A 1 272 ? -14.619 30.864 -5.727 1.00 86.25 272 LYS A C 1
ATOM 2287 O O . LYS A 1 272 ? -15.683 31.232 -5.232 1.00 86.25 272 LYS A O 1
ATOM 2292 N N . LEU A 1 273 ? -13.462 30.953 -5.075 1.00 84.94 273 LEU A N 1
ATOM 2293 C CA . LEU A 1 273 ? -13.325 31.484 -3.724 1.00 84.94 273 LEU A CA 1
ATOM 2294 C C . LEU A 1 273 ? -12.846 32.934 -3.781 1.00 84.94 273 LEU A C 1
ATOM 2296 O O . LEU A 1 273 ? -11.908 33.274 -4.493 1.00 84.94 273 LEU A O 1
ATOM 2300 N N . SER A 1 274 ? -13.475 33.797 -2.988 1.00 82.62 274 SER A N 1
ATOM 2301 C CA . SER A 1 274 ? -13.142 35.224 -2.901 1.00 82.62 274 SER A CA 1
ATOM 2302 C C . SER A 1 274 ? -11.816 35.507 -2.182 1.00 82.62 274 SER A C 1
ATOM 2304 O O . SER A 1 274 ? -11.311 36.624 -2.249 1.00 82.62 274 SER A O 1
ATOM 2306 N N . GLY A 1 275 ? -11.234 34.510 -1.509 1.00 81.50 275 GLY A N 1
ATOM 2307 C CA . GLY A 1 275 ? -9.972 34.628 -0.784 1.00 81.50 275 GLY A CA 1
ATOM 2308 C C . GLY A 1 275 ? -9.159 33.336 -0.810 1.00 81.50 275 GLY A C 1
ATOM 2309 O O . GLY A 1 275 ? -9.674 32.255 -1.104 1.00 81.50 275 GLY A O 1
ATOM 2310 N N . ARG A 1 276 ? -7.865 33.447 -0.492 1.00 78.75 276 ARG A N 1
ATOM 2311 C CA . ARG A 1 276 ? -6.952 32.300 -0.484 1.00 78.75 276 ARG A CA 1
ATOM 2312 C C . ARG A 1 276 ? -7.248 31.400 0.713 1.00 78.75 276 ARG A C 1
ATOM 2314 O O . ARG A 1 276 ? -6.962 31.755 1.851 1.00 78.75 276 ARG A O 1
ATOM 2321 N N . VAL A 1 277 ? -7.776 30.215 0.437 1.00 82.62 277 VAL A N 1
ATOM 2322 C CA . VAL A 1 277 ? -7.987 29.171 1.442 1.00 82.62 277 VAL A CA 1
ATOM 2323 C C . VAL A 1 277 ? -6.800 28.211 1.415 1.00 82.62 277 VAL A C 1
ATOM 2325 O O . VAL A 1 277 ? -6.440 27.682 0.361 1.00 82.62 277 VAL A O 1
ATOM 2328 N N . PHE A 1 278 ? -6.179 28.017 2.577 1.00 81.81 278 PHE A N 1
ATOM 2329 C CA . PHE A 1 278 ? -5.038 27.122 2.746 1.00 81.81 278 PHE A CA 1
ATOM 2330 C C . PHE A 1 278 ? -5.495 25.681 2.970 1.00 81.81 278 PHE A C 1
ATOM 2332 O O . PHE A 1 278 ? -6.574 25.430 3.513 1.00 81.81 278 PHE A O 1
ATOM 2339 N N . GLY A 1 279 ? -4.669 24.733 2.526 1.00 78.94 279 GLY A N 1
ATOM 2340 C CA . GLY A 1 279 ? -4.922 23.314 2.731 1.00 78.94 279 GLY A CA 1
ATOM 2341 C C . GLY A 1 279 ? -4.733 22.863 4.183 1.00 78.94 279 GLY A C 1
ATOM 2342 O O . GLY A 1 279 ? -4.443 23.671 5.069 1.00 78.94 279 GLY A O 1
ATOM 2343 N N . PRO A 1 280 ? -4.857 21.549 4.433 1.00 81.12 280 PRO A N 1
ATOM 2344 C CA . PRO A 1 280 ? -4.485 20.951 5.707 1.00 81.12 280 PRO A CA 1
ATOM 2345 C C . PRO A 1 280 ? -3.060 21.337 6.109 1.00 81.12 280 PRO A C 1
ATOM 2347 O O . PRO A 1 280 ? -2.161 21.411 5.270 1.00 81.12 280 PRO A O 1
ATOM 2350 N N . VAL A 1 281 ? -2.840 21.546 7.406 1.00 78.94 281 VAL A N 1
ATOM 2351 C CA . VAL A 1 281 ? -1.581 22.085 7.949 1.00 78.94 281 VAL A CA 1
ATOM 2352 C C . VAL A 1 281 ? -0.351 21.261 7.533 1.00 78.94 281 VAL A C 1
ATOM 2354 O O . VAL A 1 281 ? 0.699 21.817 7.212 1.00 78.94 281 VAL A O 1
ATOM 2357 N N . CYS A 1 282 ? -0.492 19.938 7.445 1.00 76.25 282 CYS A N 1
ATOM 2358 C CA . CYS A 1 282 ? 0.559 19.026 6.985 1.00 76.25 282 CYS A CA 1
ATOM 2359 C C . CYS A 1 282 ? 0.989 19.227 5.512 1.00 76.25 282 CYS A C 1
ATOM 2361 O O . CYS A 1 282 ? 2.075 18.788 5.122 1.00 76.25 282 CYS A O 1
ATOM 2363 N N . MET A 1 283 ? 0.185 19.909 4.689 1.00 81.38 283 MET A N 1
ATOM 2364 C CA . MET A 1 283 ? 0.531 20.250 3.303 1.00 81.38 283 MET A CA 1
ATOM 2365 C C . MET A 1 283 ? 1.301 21.568 3.188 1.00 81.38 283 MET A C 1
ATOM 2367 O O . MET A 1 283 ? 2.109 21.704 2.274 1.00 81.38 283 MET A O 1
ATOM 2371 N N . GLU A 1 284 ? 1.079 22.512 4.104 1.00 82.44 284 GLU A N 1
ATOM 2372 C CA . GLU A 1 284 ? 1.610 23.882 4.010 1.00 82.44 284 GLU A CA 1
ATOM 2373 C C . GLU A 1 284 ? 2.865 24.108 4.872 1.00 82.44 284 GLU A C 1
ATOM 2375 O O . GLU A 1 284 ? 3.634 25.034 4.617 1.00 82.44 284 GLU A O 1
ATOM 2380 N N . ILE A 1 285 ? 3.105 23.268 5.887 1.00 80.69 285 ILE A N 1
ATOM 2381 C CA . ILE A 1 285 ? 4.242 23.420 6.806 1.00 80.69 285 ILE A CA 1
ATOM 2382 C C . ILE A 1 285 ? 5.397 22.477 6.436 1.00 80.69 285 ILE A C 1
ATOM 2384 O O . ILE A 1 285 ? 5.209 21.316 6.059 1.00 80.69 285 ILE A O 1
ATOM 2388 N N . ASN A 1 286 ? 6.621 22.991 6.579 1.00 80.81 286 ASN A N 1
ATOM 2389 C CA . ASN A 1 286 ? 7.862 22.222 6.572 1.00 80.81 286 ASN A CA 1
ATOM 2390 C C . ASN A 1 286 ? 8.635 22.477 7.865 1.00 80.81 286 ASN A C 1
ATOM 2392 O O . ASN A 1 286 ? 8.903 23.625 8.220 1.00 80.81 286 ASN A O 1
ATOM 2396 N N . ILE A 1 287 ? 9.029 21.401 8.541 1.00 80.44 287 ILE A N 1
ATOM 2397 C CA . ILE A 1 287 ? 9.873 21.462 9.734 1.00 80.44 287 ILE A CA 1
ATOM 2398 C C . ILE A 1 287 ? 11.331 21.507 9.268 1.00 80.44 287 ILE A C 1
ATOM 2400 O O . ILE A 1 287 ? 11.762 20.650 8.498 1.00 80.44 287 ILE A O 1
ATOM 2404 N N . LYS A 1 288 ? 12.081 22.532 9.696 1.00 80.31 288 LYS A N 1
ATOM 2405 C CA . LYS A 1 288 ? 13.494 22.704 9.313 1.00 80.31 288 LYS A CA 1
ATOM 2406 C C . LYS A 1 288 ? 14.406 21.661 9.949 1.00 80.31 288 LYS A C 1
ATOM 2408 O O . LYS A 1 288 ? 15.356 21.230 9.308 1.00 80.31 288 LYS A O 1
ATOM 2413 N N . ASP A 1 289 ? 14.125 21.297 11.194 1.00 83.94 289 ASP A N 1
ATOM 2414 C CA . ASP A 1 289 ? 14.996 20.446 11.988 1.00 83.94 289 ASP A CA 1
ATOM 2415 C C . ASP A 1 289 ? 14.194 19.289 12.587 1.00 83.94 289 ASP A C 1
ATOM 2417 O O . ASP A 1 289 ? 13.275 19.487 13.386 1.00 83.94 289 ASP A O 1
ATOM 2421 N N . MET A 1 290 ? 14.509 18.074 12.135 1.00 79.69 290 MET A N 1
ATOM 2422 C CA . MET A 1 290 ? 13.709 16.876 12.406 1.00 79.69 290 MET A CA 1
ATOM 2423 C C . MET A 1 290 ? 13.733 16.487 13.890 1.00 79.69 290 MET A C 1
ATOM 2425 O O . MET A 1 290 ? 12.827 15.815 14.365 1.00 79.69 290 MET A O 1
ATOM 2429 N N . GLN A 1 291 ? 14.739 16.945 14.640 1.00 84.19 291 GLN A N 1
ATOM 2430 C CA . GLN A 1 291 ? 14.884 16.650 16.069 1.00 84.19 291 GLN A CA 1
ATOM 2431 C C . GLN A 1 291 ? 13.739 17.222 16.917 1.00 84.19 291 GLN A C 1
ATOM 2433 O O . GLN A 1 291 ? 13.429 16.685 17.976 1.00 84.19 291 GLN A O 1
ATOM 2438 N N . TYR A 1 292 ? 13.092 18.290 16.444 1.00 82.50 292 TYR A N 1
ATOM 2439 C CA . TYR A 1 292 ? 11.950 18.906 17.120 1.00 82.50 292 TYR A CA 1
ATOM 2440 C C . TYR A 1 292 ? 10.602 18.434 16.567 1.00 82.50 292 TYR A C 1
ATOM 2442 O O . TYR A 1 292 ? 9.572 18.934 17.015 1.00 82.50 292 TYR A O 1
ATOM 2450 N N . ALA A 1 293 ? 10.584 17.501 15.606 1.00 77.44 293 ALA A N 1
ATOM 2451 C CA . ALA A 1 293 ? 9.355 17.064 14.949 1.00 77.44 293 ALA A CA 1
ATOM 2452 C C . ALA A 1 293 ? 8.348 16.498 15.956 1.00 77.44 293 ALA A C 1
ATOM 2454 O O . ALA A 1 293 ? 7.242 17.018 16.043 1.00 77.44 293 ALA A O 1
ATOM 2455 N N . ASP A 1 294 ? 8.766 15.557 16.803 1.00 75.88 294 ASP A N 1
ATOM 2456 C CA . ASP A 1 294 ? 7.889 14.924 17.796 1.00 75.88 294 ASP A CA 1
ATOM 2457 C C . ASP A 1 294 ? 7.347 15.925 18.828 1.00 75.88 294 ASP A C 1
ATOM 2459 O O . ASP A 1 294 ? 6.195 15.845 19.254 1.00 75.88 294 ASP A O 1
ATOM 2463 N N . ALA A 1 295 ? 8.165 16.897 19.246 1.00 82.50 295 ALA A N 1
ATOM 2464 C CA . ALA A 1 295 ? 7.752 17.925 20.202 1.00 82.50 295 ALA A CA 1
ATOM 2465 C C . ALA A 1 295 ? 6.721 18.882 19.588 1.00 82.50 295 ALA A C 1
ATOM 2467 O O . ALA A 1 295 ? 5.735 19.240 20.234 1.00 82.50 295 ALA A O 1
ATOM 2468 N N . ILE A 1 296 ? 6.937 19.268 18.328 1.00 77.50 296 ILE A N 1
ATOM 2469 C CA . ILE A 1 296 ? 6.019 20.105 17.561 1.00 77.50 296 ILE A CA 1
ATOM 2470 C C . ILE A 1 296 ? 4.723 19.329 17.306 1.00 77.50 296 ILE A C 1
ATOM 2472 O O . ILE A 1 296 ? 3.661 19.818 17.665 1.00 77.50 296 ILE A O 1
ATOM 2476 N N . GLU A 1 297 ? 4.779 18.100 16.796 1.00 75.19 297 GLU A N 1
ATOM 2477 C CA . GLU A 1 297 ? 3.601 17.256 16.558 1.00 75.19 297 GLU A CA 1
ATOM 2478 C C . GLU A 1 297 ? 2.760 17.046 17.825 1.00 75.19 297 GLU A C 1
ATOM 2480 O O . GLU A 1 297 ? 1.536 17.147 17.764 1.00 75.19 297 GLU A O 1
ATOM 2485 N N . ASN A 1 298 ? 3.391 16.864 18.989 1.00 77.81 298 ASN A N 1
ATOM 2486 C CA . ASN A 1 298 ? 2.682 16.749 20.265 1.00 77.81 298 ASN A CA 1
ATOM 2487 C C . ASN A 1 298 ? 2.044 18.065 20.738 1.00 77.81 298 ASN A C 1
ATOM 2489 O O . ASN A 1 298 ? 0.927 18.047 21.252 1.00 77.81 298 ASN A O 1
ATOM 2493 N N . ALA A 1 299 ? 2.717 19.208 20.563 1.00 77.44 299 ALA A N 1
ATOM 2494 C CA . ALA A 1 299 ? 2.171 20.523 20.927 1.00 77.44 299 ALA A CA 1
ATOM 2495 C C . ALA A 1 299 ? 0.985 20.930 20.039 1.00 77.44 299 ALA A C 1
ATOM 2497 O O . ALA A 1 299 ? 0.077 21.650 20.452 1.00 77.44 299 ALA A O 1
ATOM 2498 N N . LEU A 1 300 ? 1.022 20.467 18.798 1.00 68.12 300 LEU A N 1
ATOM 2499 C CA . LEU A 1 300 ? 0.021 20.677 17.777 1.00 68.12 300 LEU A CA 1
ATOM 2500 C C . LEU A 1 300 ? -1.164 19.681 18.000 1.00 68.12 300 LEU A C 1
ATOM 2502 O O . LEU A 1 300 ? -2.334 20.070 18.003 1.00 68.12 300 LEU A O 1
ATOM 2506 N N . GLY A 1 301 ? -0.905 18.420 18.346 1.00 64.25 301 GLY A N 1
ATOM 2507 C CA . GLY A 1 301 ? -1.922 17.404 18.656 1.00 64.25 301 GLY A CA 1
ATOM 2508 C C . GLY A 1 301 ? -2.537 16.737 17.412 1.00 64.25 301 GLY A C 1
ATOM 2509 O O . GLY A 1 301 ? -2.240 17.092 16.275 1.00 64.25 301 GLY A O 1
ATOM 2510 N N . ASN A 1 302 ? -3.448 15.771 17.591 1.00 56.56 302 ASN A N 1
ATOM 2511 C CA . ASN A 1 302 ? -4.035 14.981 16.481 1.00 56.56 302 ASN A CA 1
ATOM 2512 C C . ASN A 1 302 ? -4.865 15.793 15.453 1.00 56.56 302 ASN A C 1
ATOM 2514 O O . ASN A 1 302 ? -5.284 15.262 14.427 1.00 56.56 302 ASN A O 1
ATOM 2518 N N . LEU A 1 303 ? -5.087 17.092 15.680 1.00 51.09 303 LEU A N 1
ATOM 2519 C CA . LEU A 1 303 ? -5.802 18.005 14.772 1.00 51.09 303 LEU A CA 1
ATOM 2520 C C . LEU A 1 303 ? -5.038 18.341 13.472 1.00 51.09 303 LEU A C 1
ATOM 2522 O O . LEU A 1 303 ? -5.612 18.936 12.553 1.00 51.09 303 LEU A O 1
ATOM 2526 N N . TYR A 1 304 ? -3.761 17.961 13.373 1.00 57.53 304 TYR A N 1
ATOM 2527 C CA . TYR A 1 304 ? -2.848 18.359 12.289 1.00 57.53 304 TYR A CA 1
ATOM 2528 C C . TYR A 1 304 ? -2.934 17.459 11.059 1.00 57.53 304 TYR A C 1
ATOM 2530 O O . TYR A 1 304 ? -2.516 17.855 9.968 1.00 57.53 304 TYR A O 1
ATOM 2538 N N . GLN A 1 305 ? -3.539 16.282 11.216 1.00 51.44 305 GLN A N 1
ATOM 2539 C CA . GLN A 1 305 ? -3.857 15.389 10.105 1.00 51.44 305 GLN A CA 1
ATOM 2540 C C . GLN A 1 305 ? -5.205 15.720 9.439 1.00 51.44 305 GLN A C 1
ATOM 2542 O O . GLN A 1 305 ? -5.420 15.295 8.310 1.00 51.44 305 GLN A O 1
ATOM 2547 N N . ILE A 1 306 ? -6.091 16.482 10.102 1.00 47.31 306 ILE A N 1
ATOM 2548 C CA . ILE A 1 306 ? -7.530 16.503 9.763 1.00 47.31 306 ILE A CA 1
ATOM 2549 C C . ILE A 1 306 ? -8.100 17.920 9.542 1.00 47.31 306 ILE A C 1
ATOM 2551 O O . ILE A 1 306 ? -9.094 18.082 8.843 1.00 47.31 306 ILE A O 1
ATOM 2555 N N . SER A 1 307 ? -7.505 18.995 10.078 1.00 42.34 307 SER A N 1
ATOM 2556 C CA . SER A 1 307 ? -8.132 20.326 9.950 1.00 42.34 307 SER A CA 1
ATOM 2557 C C . SER A 1 307 ? -7.679 21.116 8.712 1.00 42.34 307 SER A C 1
ATOM 2559 O O . SER A 1 307 ? -6.537 21.567 8.612 1.00 42.34 307 SER A O 1
ATOM 2561 N N . ALA A 1 308 ? -8.612 21.352 7.784 1.00 40.34 308 ALA A N 1
ATOM 2562 C CA . ALA A 1 308 ? -8.553 22.482 6.861 1.00 40.34 308 ALA A CA 1
ATOM 2563 C C . ALA A 1 308 ? -9.054 23.733 7.600 1.00 40.34 308 ALA A C 1
ATOM 2565 O O . ALA A 1 308 ? -10.186 23.760 8.086 1.00 40.34 308 ALA A O 1
ATOM 2566 N N . LYS A 1 309 ? -8.223 24.774 7.716 1.00 40.25 309 LYS A N 1
ATOM 2567 C CA . LYS A 1 309 ? -8.651 26.071 8.259 1.00 40.25 309 LYS A CA 1
ATOM 2568 C C . LYS A 1 309 ? -8.844 27.066 7.122 1.00 40.25 309 LYS A C 1
ATOM 2570 O O . LYS A 1 309 ? -7.901 27.404 6.411 1.00 40.25 309 LYS A O 1
ATOM 2575 N N . VAL A 1 310 ? -10.059 27.600 7.010 1.00 32.09 310 VAL A N 1
ATOM 2576 C CA . VAL A 1 310 ? -10.313 28.839 6.270 1.00 32.09 310 VAL A CA 1
ATOM 2577 C C . VAL A 1 310 ? -9.679 29.973 7.070 1.00 32.09 310 VAL A C 1
ATOM 2579 O O . VAL A 1 310 ? -10.237 30.427 8.065 1.00 32.09 310 VAL A O 1
ATOM 2582 N N . ILE A 1 311 ? -8.490 30.414 6.665 1.00 34.59 311 ILE A N 1
ATOM 2583 C CA . ILE A 1 311 ? -7.940 31.685 7.139 1.00 34.59 311 ILE A CA 1
ATOM 2584 C C . ILE A 1 311 ? -8.477 32.754 6.192 1.00 34.59 311 ILE A C 1
ATOM 2586 O O . ILE A 1 311 ? -7.881 33.050 5.160 1.00 34.59 311 ILE A O 1
ATOM 2590 N N . ALA A 1 312 ? -9.645 33.301 6.524 1.00 28.73 312 ALA A N 1
ATOM 2591 C CA . ALA A 1 312 ? -10.082 34.555 5.940 1.00 28.73 312 ALA A CA 1
ATOM 2592 C C . ALA A 1 312 ? -9.190 35.658 6.524 1.00 28.73 312 ALA A C 1
ATOM 2594 O O . ALA A 1 312 ? -9.388 36.087 7.659 1.00 28.73 312 ALA A O 1
ATOM 2595 N N . PHE A 1 313 ? -8.185 36.100 5.766 1.00 30.22 313 PHE A N 1
ATOM 2596 C CA . PHE A 1 313 ? -7.612 37.419 6.002 1.00 30.22 313 PHE A CA 1
ATOM 2597 C C . PHE A 1 313 ? -8.691 38.434 5.626 1.00 30.22 313 PHE A C 1
ATOM 2599 O O . PHE A 1 313 ? -8.894 38.758 4.459 1.00 30.22 313 PHE A O 1
ATOM 2606 N N . ILE A 1 314 ? -9.448 38.854 6.637 1.00 26.94 314 ILE A N 1
ATOM 2607 C CA . ILE A 1 314 ? -10.283 40.043 6.577 1.00 26.94 314 ILE A CA 1
ATOM 2608 C C . ILE A 1 314 ? -9.309 41.218 6.488 1.00 26.94 314 ILE A C 1
ATOM 2610 O O . ILE A 1 314 ? -8.770 41.672 7.494 1.00 26.94 314 ILE A O 1
ATOM 2614 N N . ASP A 1 315 ? -9.043 41.660 5.265 1.00 26.08 315 ASP A N 1
ATOM 2615 C CA . ASP A 1 315 ? -8.399 42.940 5.014 1.00 26.08 315 ASP A CA 1
ATOM 2616 C C . ASP A 1 315 ? -9.501 44.007 5.109 1.00 26.08 315 ASP A C 1
ATOM 2618 O O . ASP A 1 315 ? -10.198 44.316 4.140 1.00 26.08 315 ASP A O 1
ATOM 2622 N N . ILE A 1 316 ? -9.747 44.501 6.328 1.00 28.22 316 ILE A N 1
ATOM 2623 C CA . ILE A 1 316 ? -10.495 45.747 6.520 1.00 28.22 316 ILE A CA 1
ATOM 2624 C C . ILE A 1 316 ? -9.561 46.858 6.057 1.00 28.22 316 ILE A C 1
ATOM 2626 O O . ILE A 1 316 ? -8.700 47.319 6.803 1.00 28.22 316 ILE A O 1
ATOM 2630 N N . ARG A 1 317 ? -9.751 47.299 4.812 1.00 30.00 317 ARG A N 1
ATOM 2631 C CA . ARG A 1 317 ? -9.380 48.661 4.436 1.00 30.00 317 ARG A CA 1
ATOM 2632 C C . ARG A 1 317 ? -10.267 49.617 5.236 1.00 30.00 317 ARG A C 1
ATOM 2634 O O . ARG A 1 317 ? -11.456 49.734 4.935 1.00 30.00 317 ARG A O 1
ATOM 2641 N N . MET A 1 318 ? -9.689 50.262 6.247 1.00 33.75 318 MET A N 1
ATOM 2642 C CA . MET A 1 318 ? -9.996 51.667 6.527 1.00 33.75 318 MET A CA 1
ATOM 2643 C C . MET A 1 318 ? -9.071 52.536 5.689 1.00 33.75 318 MET A C 1
ATOM 2645 O O . MET A 1 318 ? -7.871 52.184 5.603 1.00 33.75 318 MET A O 1
#

Organism: NCBI:txid60492

Radius of gyration: 61.86 Å; chains: 1; bounding box: 122×79×185 Å